Protein AF-A0A1B6E1H1-F1 (afdb_monomer)

Organism: NCBI:txid38151

Mean predicted aligned error: 20.69 Å

pLDDT: mean 71.0, std 25.93, range [29.84, 98.62]

Secondary structure (DSSP, 8-state):
-PPPP-PPP---PPPPPTT-----HHHHHHHHHHHHHHHHHHHHHHHHHHHHHHHHHHHHHHHHHHHHHHHHHHHHHHHHHHHHHHHHHHHHHHHGGGS-HHHHHHHHHHHHHHH---HHHHHHHHHHHHHHHHHHHHHHHHHH-S---------------------------PPPPP-----------PPP---PPPP-----------------PPPP--

Structure (mmCIF, N/CA/C/O backbone):
data_AF-A0A1B6E1H1-F1
#
_entry.id   AF-A0A1B6E1H1-F1
#
loop_
_atom_site.group_PDB
_atom_site.id
_atom_site.type_symbol
_atom_site.label_atom_id
_atom_site.label_alt_id
_atom_site.label_comp_id
_atom_site.label_asym_id
_atom_site.label_entity_id
_atom_site.label_seq_id
_atom_site.pdbx_PDB_ins_code
_atom_site.Cartn_x
_atom_site.Cartn_y
_atom_site.Cartn_z
_atom_site.occupancy
_atom_site.B_iso_or_equiv
_atom_site.auth_seq_id
_atom_site.auth_comp_id
_atom_site.auth_asym_id
_atom_site.auth_atom_id
_atom_site.pdbx_PDB_model_num
ATOM 1 N N . MET A 1 1 ? 23.514 13.266 -12.359 1.00 39.38 1 MET A N 1
ATOM 2 C CA . MET A 1 1 ? 24.531 13.954 -13.182 1.00 39.38 1 MET A CA 1
ATOM 3 C C . MET A 1 1 ? 24.484 13.301 -14.558 1.00 39.38 1 MET A C 1
ATOM 5 O O . MET A 1 1 ? 25.105 12.267 -14.740 1.00 39.38 1 MET A O 1
ATOM 9 N N . TYR A 1 2 ? 23.637 13.793 -15.466 1.00 36.56 2 TYR A N 1
ATOM 10 C CA . TYR A 1 2 ? 23.531 13.237 -16.820 1.00 36.56 2 TYR A CA 1
ATOM 11 C C . TYR A 1 2 ? 24.603 13.891 -17.697 1.00 36.56 2 TYR A C 1
ATOM 13 O O . TYR A 1 2 ? 24.609 15.113 -17.839 1.00 36.56 2 TYR A O 1
ATOM 21 N N . SER A 1 3 ? 25.527 13.097 -18.239 1.00 42.38 3 SER A N 1
ATOM 22 C CA . SER A 1 3 ? 26.548 13.579 -19.173 1.00 42.38 3 SER A CA 1
ATOM 23 C C . SER A 1 3 ? 25.905 13.878 -20.527 1.00 42.38 3 SER A C 1
ATOM 25 O O . SER A 1 3 ? 25.316 12.998 -21.149 1.00 42.38 3 SER A O 1
ATOM 27 N N . ALA A 1 4 ? 26.000 15.132 -20.967 1.00 44.12 4 ALA A N 1
ATOM 28 C CA . ALA A 1 4 ? 25.543 15.574 -22.280 1.00 44.12 4 ALA A CA 1
ATOM 29 C C . ALA A 1 4 ? 26.405 14.961 -23.405 1.00 44.12 4 ALA A C 1
ATOM 31 O O . ALA A 1 4 ? 27.608 14.767 -23.203 1.00 44.12 4 ALA A O 1
ATOM 32 N N . PRO A 1 5 ? 25.844 14.694 -24.600 1.00 52.47 5 PRO A N 1
ATOM 33 C CA . PRO A 1 5 ? 26.636 14.244 -25.734 1.00 52.47 5 PRO A CA 1
ATOM 34 C C . PRO A 1 5 ? 27.550 15.386 -26.191 1.00 52.47 5 PRO A C 1
ATOM 36 O O . PRO A 1 5 ? 27.105 16.514 -26.418 1.00 52.47 5 PRO A O 1
ATOM 39 N N . ALA A 1 6 ? 28.846 15.093 -26.289 1.00 49.09 6 ALA A N 1
ATOM 40 C CA . ALA A 1 6 ? 29.859 16.034 -26.737 1.00 49.09 6 ALA A CA 1
ATOM 41 C C . ALA A 1 6 ? 29.527 16.527 -28.154 1.00 49.09 6 ALA A C 1
ATOM 43 O O . ALA A 1 6 ? 29.560 15.776 -29.128 1.00 49.09 6 ALA A O 1
ATOM 44 N N . ARG A 1 7 ? 29.190 17.813 -28.264 1.00 51.84 7 ARG A N 1
ATOM 45 C CA . ARG A 1 7 ? 29.053 18.521 -29.537 1.00 51.84 7 ARG A CA 1
ATOM 46 C C . ARG A 1 7 ? 30.447 18.590 -30.173 1.00 51.84 7 ARG A C 1
ATOM 48 O O . ARG A 1 7 ? 31.352 19.171 -29.578 1.00 51.84 7 ARG A O 1
ATOM 55 N N . HIS A 1 8 ? 30.624 17.994 -31.353 1.00 51.62 8 HIS A N 1
ATOM 56 C CA . HIS A 1 8 ? 31.848 18.151 -32.148 1.00 51.62 8 HIS A CA 1
ATOM 57 C C . HIS A 1 8 ? 32.161 19.645 -32.366 1.00 51.62 8 HIS A C 1
ATOM 59 O O . HIS A 1 8 ? 31.222 20.434 -32.537 1.00 51.62 8 HIS A O 1
ATOM 65 N N . PRO A 1 9 ? 33.443 20.063 -32.378 1.00 50.12 9 PRO A N 1
ATOM 66 C CA . PRO A 1 9 ? 33.782 21.449 -32.646 1.00 50.12 9 PRO A CA 1
ATOM 67 C C . PRO A 1 9 ? 33.407 21.771 -34.094 1.00 50.12 9 PRO A C 1
ATOM 69 O O . PRO A 1 9 ? 33.753 21.039 -35.021 1.00 50.12 9 PRO A O 1
ATOM 72 N N . ALA A 1 10 ? 32.683 22.873 -34.283 1.00 47.50 10 ALA A N 1
ATOM 73 C CA . ALA A 1 10 ? 32.480 23.448 -35.600 1.00 47.50 10 ALA A CA 1
ATOM 74 C C . ALA A 1 10 ? 33.856 23.839 -36.153 1.00 47.50 10 ALA A C 1
ATOM 76 O O . ALA A 1 10 ? 34.533 24.703 -35.593 1.00 47.50 10 ALA A O 1
ATOM 77 N N . ALA A 1 11 ? 34.279 23.176 -37.228 1.00 52.69 11 ALA A N 1
ATOM 78 C CA . ALA A 1 11 ? 35.442 23.581 -37.996 1.00 52.69 11 ALA A CA 1
ATOM 79 C C . ALA A 1 11 ? 35.176 24.988 -38.558 1.00 52.69 11 ALA A C 1
ATOM 81 O O . ALA A 1 11 ? 34.442 25.153 -39.532 1.00 52.69 11 ALA A O 1
ATOM 82 N N . GLY A 1 12 ? 35.728 26.010 -37.901 1.00 50.53 12 GLY A N 1
ATOM 83 C CA . GLY A 1 12 ? 35.776 27.372 -38.418 1.00 50.53 12 GLY A CA 1
ATOM 84 C C . GLY A 1 12 ? 36.648 27.398 -39.668 1.00 50.53 12 GLY A C 1
ATOM 85 O O . GLY A 1 12 ? 37.872 27.444 -39.572 1.00 50.53 12 GLY A O 1
ATOM 86 N N . GLY A 1 13 ? 36.013 27.296 -40.834 1.00 43.47 13 GLY A N 1
ATOM 87 C CA . GLY A 1 13 ? 36.668 27.311 -42.137 1.00 43.47 13 GLY A CA 1
ATOM 88 C C . GLY A 1 13 ? 36.989 28.729 -42.611 1.00 43.47 13 GLY A C 1
ATOM 89 O O . GLY A 1 13 ? 36.127 29.607 -42.613 1.00 43.47 13 GLY A O 1
ATOM 90 N N . ALA A 1 14 ? 38.236 28.923 -43.043 1.00 47.88 14 ALA A N 1
ATOM 91 C CA . ALA A 1 14 ? 38.680 30.031 -43.889 1.00 47.88 14 ALA A CA 1
ATOM 92 C C . ALA A 1 14 ? 37.960 30.004 -45.267 1.00 47.88 14 ALA A C 1
ATOM 94 O O . ALA A 1 14 ? 37.396 28.967 -45.630 1.00 47.88 14 ALA A O 1
ATOM 95 N N . PRO A 1 15 ? 37.952 31.108 -46.049 1.00 47.31 15 PRO A N 1
ATOM 96 C CA . PRO A 1 15 ? 37.151 31.192 -47.268 1.00 47.31 15 PRO A CA 1
ATOM 97 C C . PRO A 1 15 ? 37.611 30.179 -48.334 1.00 47.31 15 PRO A C 1
ATOM 99 O O . PRO A 1 15 ? 38.808 29.901 -48.440 1.00 47.31 15 PRO A O 1
ATOM 102 N N . PRO A 1 16 ? 36.683 29.617 -49.133 1.00 52.62 16 PRO A N 1
ATOM 103 C CA . PRO A 1 16 ? 36.975 28.491 -50.011 1.00 52.62 16 PRO A CA 1
ATOM 104 C C . PRO A 1 16 ? 37.845 28.924 -51.200 1.00 52.62 16 PRO A C 1
ATOM 106 O O . PRO A 1 16 ? 37.480 29.821 -51.959 1.00 52.62 16 PRO A O 1
ATOM 109 N N . GLN A 1 17 ? 38.991 28.263 -51.387 1.00 48.19 17 GLN A N 1
ATOM 110 C CA . GLN A 1 17 ? 39.788 28.376 -52.612 1.00 48.19 17 GLN A CA 1
ATOM 111 C C . GLN A 1 17 ? 39.077 27.671 -53.784 1.00 48.19 17 GLN A C 1
ATOM 113 O O . GLN A 1 17 ? 38.567 26.556 -53.609 1.00 48.19 17 GLN A O 1
ATOM 118 N N . PRO A 1 18 ? 39.066 28.265 -54.995 1.00 47.75 18 PRO A N 1
ATOM 119 C CA . PRO A 1 18 ? 38.463 27.655 -56.175 1.00 47.75 18 PRO A CA 1
ATOM 120 C C . PRO A 1 18 ? 39.354 26.504 -56.668 1.00 47.75 18 PRO A C 1
ATOM 122 O O . PRO A 1 18 ? 40.261 26.699 -57.470 1.00 47.75 18 PRO A O 1
ATOM 125 N N . GLY A 1 19 ? 39.124 25.295 -56.143 1.00 54.81 19 GLY A N 1
ATOM 126 C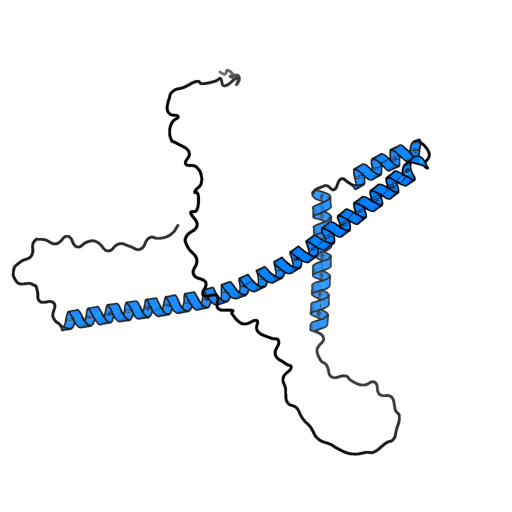 CA . GLY A 1 19 ? 39.851 24.089 -56.563 1.00 54.81 19 GLY A CA 1
ATOM 127 C C . GLY A 1 19 ? 39.696 22.820 -55.709 1.00 54.81 19 GLY A C 1
ATOM 128 O O . GLY A 1 19 ? 40.179 21.774 -56.132 1.00 54.81 19 GLY A O 1
ATOM 129 N N . GLN A 1 20 ? 39.028 22.855 -54.548 1.00 52.16 20 GLN A N 1
ATOM 130 C CA . GLN A 1 20 ? 39.015 21.729 -53.589 1.00 52.16 20 GLN A CA 1
ATOM 131 C C . GLN A 1 20 ? 37.673 20.990 -53.414 1.00 52.16 20 GLN A C 1
ATOM 133 O O . GLN A 1 20 ? 37.473 20.285 -52.431 1.00 52.16 20 GLN A O 1
ATOM 138 N N . LEU A 1 21 ? 36.761 21.050 -54.386 1.00 54.22 21 LEU A N 1
ATOM 139 C CA . LEU A 1 21 ? 35.647 20.091 -54.454 1.00 54.22 21 LEU A CA 1
ATOM 140 C C . LEU A 1 21 ? 36.104 18.820 -55.179 1.00 54.22 21 LEU A C 1
ATOM 142 O O . LEU A 1 21 ? 35.714 18.547 -56.310 1.00 54.22 21 LEU A O 1
ATOM 146 N N . LYS A 1 22 ? 36.979 18.055 -54.527 1.00 54.62 22 LYS A N 1
ATOM 147 C CA . LYS A 1 22 ? 37.310 16.683 -54.923 1.00 54.62 22 LYS A CA 1
ATOM 148 C C . LYS A 1 22 ? 37.308 15.795 -53.685 1.00 54.62 22 LYS A C 1
ATOM 150 O O . LYS A 1 22 ? 38.331 15.220 -53.343 1.00 54.62 22 LYS A O 1
ATOM 155 N N . PHE A 1 23 ? 36.150 15.677 -53.033 1.00 58.59 23 PHE A N 1
ATOM 156 C CA . PHE A 1 23 ? 35.870 14.424 -52.339 1.00 58.59 23 PHE A CA 1
ATOM 157 C C . PHE A 1 23 ? 35.911 13.343 -53.409 1.00 58.59 23 PHE A C 1
ATOM 159 O O . PHE A 1 23 ? 35.131 13.366 -54.365 1.00 58.59 23 PHE A O 1
ATOM 166 N N . THR A 1 24 ? 36.891 12.457 -53.316 1.00 81.38 24 THR A N 1
ATOM 167 C CA . THR A 1 24 ? 36.946 11.321 -54.221 1.00 81.38 24 THR A CA 1
ATOM 168 C C . THR A 1 24 ? 35.743 10.428 -53.933 1.00 81.38 24 THR A C 1
ATOM 170 O O . THR A 1 24 ? 35.286 10.292 -52.796 1.00 81.38 24 THR A O 1
ATOM 173 N N . ILE A 1 25 ? 35.188 9.822 -54.982 1.00 86.50 25 ILE A N 1
ATOM 174 C CA . ILE A 1 25 ? 34.044 8.906 -54.860 1.00 86.50 25 ILE A CA 1
ATOM 175 C C . ILE A 1 25 ? 34.358 7.803 -53.829 1.00 86.50 25 ILE A C 1
ATOM 177 O O . ILE A 1 25 ? 33.491 7.428 -53.048 1.00 86.50 25 ILE A O 1
ATOM 181 N N . ALA A 1 26 ? 35.625 7.377 -53.749 1.00 89.00 26 ALA A N 1
ATOM 182 C CA . ALA A 1 26 ? 36.123 6.427 -52.759 1.00 89.00 26 ALA A CA 1
ATOM 183 C C . ALA A 1 26 ? 35.967 6.907 -51.300 1.00 89.00 26 ALA A C 1
ATOM 185 O O . ALA A 1 26 ? 35.463 6.155 -50.471 1.00 89.00 26 ALA A O 1
ATOM 186 N N . GLU A 1 27 ? 36.328 8.155 -50.980 1.00 89.19 27 GLU A N 1
ATOM 187 C CA . GLU A 1 27 ? 36.153 8.726 -49.630 1.00 89.19 27 GLU A CA 1
ATOM 188 C C . GLU A 1 27 ? 34.675 8.842 -49.245 1.00 89.19 27 GLU A C 1
ATOM 190 O O . GLU A 1 27 ? 34.300 8.626 -48.093 1.00 89.19 27 GLU A O 1
ATOM 195 N N . THR A 1 28 ? 33.819 9.156 -50.221 1.00 91.06 28 THR A N 1
ATOM 196 C CA . THR A 1 28 ? 32.368 9.212 -50.002 1.00 91.06 28 THR A CA 1
ATOM 197 C C . THR A 1 28 ? 31.811 7.820 -49.701 1.00 91.06 28 THR A C 1
ATOM 199 O O . THR A 1 28 ? 31.014 7.666 -48.778 1.00 91.06 28 THR A O 1
ATOM 202 N N . CYS A 1 29 ? 32.260 6.790 -50.424 1.00 93.25 29 CYS A N 1
ATOM 203 C CA . CYS A 1 29 ? 31.874 5.407 -50.156 1.00 93.25 29 CYS A CA 1
ATOM 204 C C . CYS A 1 29 ? 32.325 4.923 -48.768 1.00 93.25 29 CYS A C 1
ATOM 206 O O . CYS A 1 29 ? 31.538 4.256 -48.095 1.00 93.25 29 CYS A O 1
ATOM 208 N N . GLU A 1 30 ? 33.536 5.268 -48.312 1.00 94.88 30 GLU A N 1
ATOM 209 C CA . GLU A 1 30 ? 33.986 4.860 -46.971 1.00 94.88 30 GLU A CA 1
ATOM 210 C C . GLU A 1 30 ? 33.190 5.574 -45.873 1.00 94.88 30 GLU A C 1
ATOM 212 O O . GLU A 1 30 ? 32.746 4.924 -44.931 1.00 94.88 30 GLU A O 1
ATOM 217 N N . ARG A 1 31 ? 32.877 6.867 -46.044 1.00 94.94 31 ARG A N 1
ATOM 218 C CA . ARG A 1 31 ? 31.993 7.588 -45.113 1.00 94.94 31 ARG A CA 1
ATOM 219 C C . ARG A 1 31 ? 30.612 6.940 -45.014 1.00 94.94 31 ARG A C 1
ATOM 221 O O . ARG A 1 31 ? 30.121 6.727 -43.913 1.00 94.94 31 ARG A O 1
ATOM 228 N N . ILE A 1 32 ? 30.000 6.586 -46.147 1.00 96.25 32 ILE A N 1
ATOM 229 C CA . ILE A 1 32 ? 28.695 5.902 -46.165 1.00 96.25 32 ILE A CA 1
ATOM 230 C C . ILE A 1 32 ? 28.774 4.568 -45.413 1.00 96.25 32 ILE A C 1
ATOM 232 O O . ILE A 1 32 ? 27.859 4.210 -44.675 1.00 96.25 32 ILE A O 1
ATOM 236 N N . LYS A 1 33 ? 29.869 3.825 -45.579 1.00 96.75 33 LYS A N 1
ATOM 237 C CA . LYS A 1 33 ? 30.088 2.549 -44.893 1.00 96.75 33 LYS A CA 1
ATOM 238 C C . LYS A 1 33 ? 30.283 2.732 -43.386 1.00 96.75 33 LYS A C 1
ATOM 240 O O . LYS A 1 33 ? 29.726 1.955 -42.613 1.00 96.75 33 LYS A O 1
ATOM 245 N N . GLU A 1 34 ? 31.027 3.747 -42.955 1.00 97.31 34 GLU A N 1
ATOM 246 C CA . GLU A 1 34 ? 31.169 4.107 -41.539 1.00 97.31 34 GLU A CA 1
ATOM 247 C C . GLU A 1 34 ? 29.823 4.507 -40.923 1.00 97.31 34 GLU A C 1
ATOM 249 O O . GLU A 1 34 ? 29.456 3.990 -39.869 1.00 97.31 34 GLU A O 1
ATOM 254 N N . GLU A 1 35 ? 29.050 5.354 -41.608 1.00 97.31 35 GLU A N 1
ATOM 255 C CA . GLU A 1 35 ? 27.708 5.768 -41.181 1.00 97.31 35 GLU A CA 1
ATOM 256 C C . GLU A 1 35 ? 26.743 4.579 -41.105 1.00 97.31 35 GLU A C 1
ATOM 258 O O . GLU A 1 35 ? 25.990 4.453 -40.137 1.00 97.31 35 GLU A O 1
ATOM 263 N N . PHE A 1 36 ? 26.796 3.661 -42.074 1.00 98.06 36 PHE A N 1
ATOM 264 C CA . PHE A 1 36 ? 25.996 2.440 -42.059 1.00 98.06 36 PHE A CA 1
ATOM 265 C C . PHE A 1 36 ? 26.374 1.521 -40.893 1.00 98.06 36 PHE A C 1
ATOM 267 O O . PHE A 1 36 ? 25.492 1.050 -40.176 1.00 98.06 36 PHE A O 1
ATOM 274 N N . ASN A 1 37 ? 27.670 1.296 -40.657 1.00 98.00 37 ASN A N 1
ATOM 275 C CA . ASN A 1 37 ? 28.145 0.485 -39.533 1.00 98.00 37 ASN A CA 1
ATOM 276 C C . ASN A 1 37 ? 27.762 1.114 -38.188 1.00 98.00 37 ASN A C 1
ATOM 278 O O . ASN A 1 37 ? 27.322 0.413 -37.274 1.00 98.00 37 ASN A O 1
ATOM 282 N N . PHE A 1 38 ? 27.878 2.439 -38.072 1.00 98.06 38 PHE A N 1
ATOM 283 C CA . PHE A 1 38 ? 27.439 3.174 -36.893 1.00 98.06 38 PHE A CA 1
ATOM 284 C C . PHE A 1 38 ? 25.933 3.006 -36.665 1.00 98.06 38 PHE A C 1
ATOM 286 O O . PHE A 1 38 ? 25.510 2.664 -35.559 1.00 98.06 38 PHE A O 1
ATOM 293 N N . LEU A 1 39 ? 25.120 3.171 -37.711 1.00 98.31 39 LEU A N 1
ATOM 294 C CA . LEU A 1 39 ? 23.673 2.984 -37.637 1.00 98.31 39 LEU A CA 1
ATOM 295 C C . LEU A 1 39 ? 23.302 1.543 -37.262 1.00 98.31 39 LEU A C 1
ATOM 297 O O . LEU A 1 39 ? 22.416 1.329 -36.435 1.00 98.31 39 LEU A O 1
ATOM 301 N N . GLN A 1 40 ? 24.003 0.553 -37.814 1.00 97.88 40 GLN A N 1
ATOM 302 C CA . GLN A 1 40 ? 23.804 -0.857 -37.487 1.00 97.88 40 GLN A CA 1
ATOM 303 C C . GLN A 1 40 ? 24.110 -1.147 -36.008 1.00 97.88 40 GLN A C 1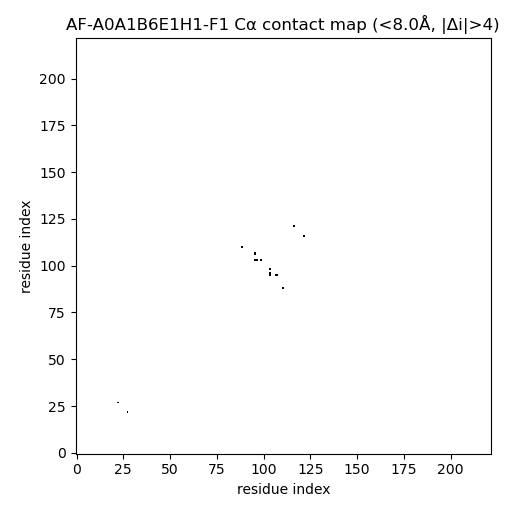
ATOM 305 O O . GLN A 1 40 ? 23.342 -1.852 -35.349 1.00 97.88 40 GLN A O 1
ATOM 310 N N . ALA A 1 41 ? 25.185 -0.569 -35.462 1.00 98.19 41 ALA A N 1
ATOM 311 C CA . ALA A 1 41 ? 25.531 -0.692 -34.046 1.00 98.19 41 ALA A CA 1
ATOM 312 C C . ALA A 1 41 ? 24.489 -0.025 -33.128 1.00 98.19 41 ALA A C 1
ATOM 314 O O . ALA A 1 41 ? 24.095 -0.610 -32.113 1.00 98.19 41 ALA A O 1
ATOM 315 N N . GLN A 1 42 ? 23.996 1.164 -33.498 1.00 98.25 42 GLN A N 1
ATOM 316 C CA . GLN A 1 42 ? 22.910 1.844 -32.781 1.00 98.25 42 GLN A CA 1
ATOM 317 C C . GLN A 1 42 ? 21.627 1.005 -32.790 1.00 98.25 42 GLN A C 1
ATOM 319 O O . GLN A 1 42 ? 21.013 0.809 -31.744 1.00 98.25 42 GLN A O 1
ATOM 324 N N . TYR A 1 43 ? 21.258 0.439 -33.943 1.00 98.12 43 TYR A N 1
ATOM 325 C CA . TYR A 1 43 ? 20.089 -0.431 -34.066 1.00 98.12 43 TYR A CA 1
ATOM 326 C C . TYR A 1 43 ? 20.196 -1.673 -33.176 1.00 98.12 43 TYR A C 1
ATOM 328 O O . TYR A 1 43 ? 19.245 -2.015 -32.474 1.00 98.12 43 TYR A O 1
ATOM 336 N N . HIS A 1 44 ? 21.352 -2.343 -33.173 1.00 98.50 44 HIS A N 1
ATOM 337 C CA . HIS A 1 44 ? 21.561 -3.512 -32.322 1.00 98.50 44 HIS A CA 1
ATOM 338 C C . HIS A 1 44 ? 21.458 -3.160 -30.832 1.00 98.50 44 HIS A C 1
ATOM 340 O O . HIS A 1 44 ? 20.791 -3.868 -30.080 1.00 98.50 44 HIS A O 1
ATOM 346 N N . SER A 1 45 ? 22.056 -2.037 -30.427 1.00 98.25 45 SER A N 1
ATOM 347 C CA . SER A 1 45 ? 21.992 -1.555 -29.043 1.00 98.25 45 SER A CA 1
ATOM 348 C C . SER A 1 45 ? 20.549 -1.255 -28.625 1.00 98.25 45 SER A C 1
ATOM 350 O O . SER A 1 45 ? 20.097 -1.733 -27.586 1.00 98.25 45 SER A O 1
ATOM 352 N N . LEU A 1 46 ? 19.796 -0.553 -29.478 1.00 98.44 46 LEU A N 1
ATOM 353 C CA . LEU A 1 46 ? 18.384 -0.253 -29.245 1.00 98.44 46 LEU A CA 1
ATOM 354 C C . LEU A 1 46 ? 17.535 -1.527 -29.157 1.00 98.44 46 LEU A C 1
ATOM 356 O O . LEU A 1 46 ? 16.656 -1.626 -28.306 1.00 98.44 46 LEU A O 1
ATOM 360 N N . LYS A 1 47 ? 17.806 -2.528 -30.003 1.00 98.31 47 LYS A N 1
ATOM 361 C CA . LYS A 1 47 ? 17.100 -3.814 -29.966 1.00 98.31 47 LYS A CA 1
ATOM 362 C C . LYS A 1 47 ? 17.249 -4.496 -28.602 1.00 98.31 47 LYS A C 1
ATOM 364 O O . LYS A 1 47 ? 16.247 -4.930 -28.036 1.00 98.31 47 LYS A O 1
ATOM 369 N N . LEU A 1 48 ? 18.470 -4.560 -28.072 1.00 98.44 48 LEU A N 1
ATOM 370 C CA . LEU A 1 48 ? 18.729 -5.148 -26.754 1.00 98.44 48 LEU A CA 1
ATOM 371 C C . LEU A 1 48 ? 18.032 -4.360 -25.636 1.00 98.44 48 LEU A C 1
ATOM 373 O O . LEU A 1 48 ? 17.479 -4.951 -24.709 1.00 98.44 48 LEU A O 1
ATOM 377 N N . GLU A 1 49 ? 18.009 -3.030 -25.734 1.00 98.44 49 GLU A N 1
ATOM 378 C CA . GLU A 1 49 ? 17.287 -2.182 -24.783 1.00 98.44 49 GLU A CA 1
ATOM 379 C C . GLU A 1 49 ? 15.768 -2.420 -24.836 1.00 98.44 49 GLU A C 1
ATOM 381 O O . GLU A 1 49 ? 15.127 -2.530 -23.790 1.00 98.44 49 GLU A O 1
ATOM 386 N N . CYS A 1 50 ? 15.187 -2.597 -26.027 1.00 98.31 50 CYS A N 1
ATOM 387 C CA . CYS A 1 50 ? 13.778 -2.963 -26.181 1.00 98.31 50 CYS A CA 1
ATOM 388 C C . CYS A 1 50 ? 13.455 -4.336 -25.572 1.00 98.31 50 CYS A C 1
ATOM 390 O O . CYS A 1 50 ? 12.434 -4.476 -24.898 1.00 98.31 50 CYS A O 1
ATOM 392 N N . GLU A 1 51 ? 14.306 -5.344 -25.782 1.00 98.25 51 GLU A N 1
ATOM 393 C CA . GLU A 1 51 ? 14.138 -6.678 -25.187 1.00 98.25 51 GLU A CA 1
ATOM 394 C C . GLU A 1 51 ? 14.198 -6.614 -23.654 1.00 98.25 51 GLU A C 1
ATOM 396 O O . GLU A 1 51 ? 13.352 -7.191 -22.963 1.00 98.25 51 GLU A O 1
ATOM 401 N N . LYS A 1 52 ? 15.140 -5.835 -23.114 1.00 98.44 52 LYS A N 1
ATOM 402 C CA . LYS A 1 52 ? 15.240 -5.576 -21.676 1.00 98.44 52 LYS A CA 1
ATOM 403 C C . LYS A 1 52 ? 13.978 -4.898 -21.137 1.00 98.44 52 LYS A C 1
ATOM 405 O O . LYS A 1 52 ? 13.407 -5.368 -20.154 1.00 98.44 52 LYS A O 1
ATOM 410 N N . LEU A 1 53 ? 13.505 -3.841 -21.797 1.00 98.62 53 LEU A N 1
ATOM 411 C CA . LEU A 1 53 ? 12.315 -3.102 -21.375 1.00 98.62 53 LEU A CA 1
ATOM 412 C C . LEU A 1 53 ? 11.049 -3.972 -21.429 1.00 98.62 53 LEU A C 1
ATOM 414 O O . LEU A 1 53 ? 10.177 -3.860 -20.568 1.00 98.62 53 LEU A O 1
ATOM 418 N N . ALA A 1 54 ? 10.946 -4.878 -22.404 1.00 98.31 54 ALA A N 1
ATOM 419 C CA . ALA A 1 54 ? 9.850 -5.841 -22.478 1.00 98.31 54 ALA A CA 1
ATOM 420 C C . ALA A 1 54 ? 9.848 -6.819 -21.285 1.00 98.31 54 ALA A C 1
ATOM 422 O O . ALA A 1 54 ? 8.782 -7.132 -20.741 1.00 98.31 54 ALA A O 1
ATOM 423 N N . SER A 1 55 ? 11.030 -7.260 -20.844 1.00 98.12 55 SER A N 1
ATOM 424 C CA . SER A 1 55 ? 11.187 -8.073 -19.631 1.00 98.12 55 SER A CA 1
ATOM 425 C C . SER A 1 55 ? 10.771 -7.297 -18.375 1.00 98.12 55 SER A C 1
ATOM 427 O O . SER A 1 55 ? 9.905 -7.752 -17.627 1.00 98.12 55 SER A O 1
ATOM 429 N N . GLU A 1 56 ? 11.286 -6.075 -18.195 1.00 98.50 56 GLU A N 1
ATOM 430 C CA . GLU A 1 56 ? 10.933 -5.199 -17.066 1.00 98.50 56 GLU A CA 1
ATOM 431 C C . GLU A 1 56 ? 9.426 -4.894 -17.021 1.00 98.50 56 GLU A C 1
ATOM 433 O O . GLU A 1 56 ? 8.816 -4.929 -15.953 1.00 98.50 56 GLU A O 1
ATOM 438 N N . LYS A 1 57 ? 8.787 -4.676 -18.179 1.00 98.44 57 LYS A N 1
ATOM 439 C CA . LYS A 1 57 ? 7.330 -4.498 -18.282 1.00 98.44 57 LYS A CA 1
ATOM 440 C C . LYS A 1 57 ? 6.567 -5.729 -17.793 1.00 98.44 57 LYS A C 1
ATOM 442 O O . LYS A 1 57 ? 5.553 -5.588 -17.112 1.00 98.44 57 LYS A O 1
ATOM 447 N N . THR A 1 58 ? 7.030 -6.925 -18.145 1.00 98.38 58 THR A N 1
ATOM 448 C CA . THR A 1 58 ? 6.388 -8.180 -17.726 1.00 98.38 58 THR A CA 1
ATOM 449 C C . THR A 1 58 ? 6.527 -8.392 -16.219 1.00 98.38 58 THR A C 1
ATOM 451 O O . THR A 1 58 ? 5.564 -8.784 -15.561 1.00 98.38 58 THR A O 1
ATOM 454 N N . GLU A 1 59 ? 7.690 -8.070 -15.652 1.00 98.12 59 GLU A N 1
ATOM 455 C CA . GLU A 1 59 ? 7.909 -8.111 -14.203 1.00 98.12 59 GLU A CA 1
ATOM 456 C C . GLU A 1 59 ? 7.014 -7.106 -13.470 1.00 98.12 59 GLU A C 1
ATOM 458 O O . GLU A 1 59 ? 6.318 -7.452 -12.514 1.00 98.12 59 GLU A O 1
ATOM 463 N N . MET A 1 60 ? 6.953 -5.874 -13.980 1.00 98.50 60 MET A N 1
ATOM 464 C CA . MET A 1 60 ? 6.082 -4.833 -13.443 1.00 98.50 60 MET A CA 1
ATOM 465 C C . MET A 1 60 ? 4.612 -5.255 -13.487 1.00 98.50 60 MET A C 1
ATOM 467 O O . MET A 1 60 ? 3.887 -5.049 -12.518 1.00 98.50 60 MET A O 1
ATOM 471 N N . GLN A 1 61 ? 4.174 -5.898 -14.574 1.00 98.38 61 GLN A N 1
ATOM 472 C CA . GLN A 1 61 ? 2.817 -6.424 -14.689 1.00 98.38 61 GLN A CA 1
ATOM 473 C C . GLN A 1 61 ? 2.528 -7.484 -13.619 1.00 98.38 61 GLN A C 1
ATOM 475 O O . GLN A 1 61 ? 1.438 -7.488 -13.047 1.00 98.38 61 GLN A O 1
ATOM 480 N N . ARG A 1 62 ? 3.491 -8.364 -13.315 1.00 98.31 62 ARG A N 1
ATOM 481 C CA . ARG A 1 62 ? 3.329 -9.379 -12.265 1.00 98.31 62 ARG A CA 1
ATOM 482 C C . ARG A 1 62 ? 3.149 -8.731 -10.895 1.00 98.31 62 ARG A C 1
ATOM 484 O O . ARG A 1 62 ? 2.208 -9.074 -10.183 1.00 98.31 62 ARG A O 1
ATOM 491 N N . HIS A 1 63 ? 4.000 -7.764 -10.549 1.00 97.75 63 HIS A N 1
ATOM 492 C CA . HIS A 1 63 ? 3.858 -7.012 -9.303 1.00 97.75 63 HIS A CA 1
ATOM 493 C C . HIS A 1 63 ? 2.545 -6.232 -9.254 1.00 97.75 63 HIS A C 1
ATOM 495 O O . HIS A 1 63 ? 1.866 -6.255 -8.232 1.00 97.75 63 HIS A O 1
ATOM 501 N N . TYR A 1 64 ? 2.150 -5.592 -10.354 1.00 98.50 64 TYR A N 1
ATOM 502 C CA . TYR A 1 64 ? 0.892 -4.859 -10.432 1.00 98.50 64 TYR A CA 1
ATOM 503 C C . TYR A 1 64 ? -0.312 -5.748 -10.099 1.00 98.50 64 TYR A C 1
ATOM 505 O O . TYR A 1 64 ? -1.113 -5.386 -9.241 1.00 98.50 64 TYR A O 1
ATOM 513 N N . VAL A 1 65 ? -0.412 -6.929 -10.720 1.00 97.94 65 VAL A N 1
ATOM 514 C CA . VAL A 1 65 ? -1.503 -7.880 -10.446 1.00 97.94 65 VAL A CA 1
ATOM 515 C C . VAL A 1 65 ? -1.460 -8.352 -8.993 1.00 97.94 65 VAL A C 1
ATOM 517 O O . VAL A 1 65 ? -2.478 -8.309 -8.309 1.00 97.94 65 VAL A O 1
ATOM 520 N N . MET A 1 66 ? -0.276 -8.711 -8.492 1.00 97.00 66 MET A N 1
ATOM 521 C CA . MET A 1 66 ? -0.100 -9.165 -7.111 1.00 97.00 66 MET A CA 1
ATOM 522 C C . MET A 1 66 ? -0.569 -8.116 -6.089 1.00 97.00 66 MET A C 1
ATOM 524 O O . MET A 1 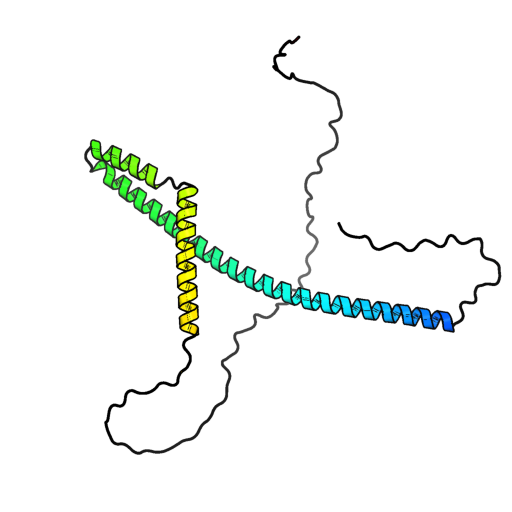66 ? -1.320 -8.436 -5.167 1.00 97.00 66 MET A O 1
ATOM 528 N N . TYR A 1 67 ? -0.163 -6.852 -6.253 1.00 97.94 67 TYR A N 1
ATOM 529 C CA . TYR A 1 67 ? -0.603 -5.769 -5.373 1.00 97.94 67 TYR A CA 1
ATOM 530 C C . TYR A 1 67 ? -2.090 -5.458 -5.539 1.00 97.94 67 TYR A C 1
ATOM 532 O O . TYR A 1 67 ? -2.749 -5.179 -4.543 1.00 97.94 67 TYR A O 1
ATOM 540 N N . TYR A 1 68 ? -2.635 -5.537 -6.755 1.00 98.50 68 TYR A N 1
ATOM 541 C CA . TYR A 1 68 ? -4.060 -5.318 -6.996 1.00 98.50 68 TYR A CA 1
ATOM 542 C C . TYR A 1 68 ? -4.930 -6.328 -6.233 1.00 98.50 68 TYR A C 1
ATOM 544 O O . TYR A 1 68 ? -5.840 -5.935 -5.499 1.00 98.50 68 TYR A O 1
ATOM 552 N N . GLU A 1 69 ? -4.615 -7.619 -6.344 1.00 95.75 69 GLU A N 1
ATOM 553 C CA . GLU A 1 69 ? -5.335 -8.687 -5.642 1.00 95.75 69 GLU A CA 1
ATOM 554 C C . GLU A 1 69 ? -5.187 -8.561 -4.122 1.00 95.75 69 GLU A C 1
ATOM 556 O O . GLU A 1 69 ? -6.175 -8.626 -3.384 1.00 95.75 69 GLU A O 1
ATOM 561 N N . MET A 1 70 ? -3.965 -8.303 -3.648 1.00 96.19 70 MET A N 1
ATOM 562 C CA . MET A 1 70 ? -3.697 -8.116 -2.225 1.00 96.19 70 MET A CA 1
ATOM 563 C C . MET A 1 70 ? -4.450 -6.907 -1.659 1.00 96.19 70 MET A C 1
ATOM 565 O O . MET A 1 70 ? -5.102 -7.023 -0.623 1.00 96.19 70 MET A O 1
ATOM 569 N N . SER A 1 71 ? -4.401 -5.752 -2.329 1.00 97.81 71 SER A N 1
ATOM 570 C CA . SER A 1 71 ? -5.116 -4.546 -1.904 1.00 97.81 71 SER A CA 1
ATOM 571 C C . SER A 1 71 ? -6.623 -4.769 -1.857 1.00 97.81 71 SER A C 1
ATOM 573 O O . SER A 1 71 ? -7.264 -4.310 -0.914 1.00 97.81 71 SER A O 1
ATOM 575 N N . TYR A 1 72 ? -7.191 -5.502 -2.818 1.00 98.50 72 TYR A N 1
ATOM 576 C CA . TYR A 1 72 ? -8.609 -5.852 -2.788 1.00 98.50 72 TYR A CA 1
ATOM 577 C C . TYR A 1 72 ? -8.956 -6.728 -1.574 1.00 98.50 72 TYR A C 1
ATOM 579 O O . TYR A 1 72 ? -9.898 -6.414 -0.842 1.00 98.50 72 TYR A O 1
ATOM 587 N N . GLY A 1 73 ? -8.165 -7.773 -1.304 1.00 96.69 73 GLY A N 1
ATOM 588 C CA . GLY A 1 73 ? -8.349 -8.636 -0.133 1.00 96.69 73 GLY A CA 1
ATOM 589 C C . GLY A 1 73 ? -8.241 -7.873 1.191 1.00 96.69 73 GLY A C 1
ATOM 590 O O . GLY A 1 73 ? -9.121 -7.983 2.048 1.00 96.69 73 GLY A O 1
ATOM 591 N N . LEU A 1 74 ? -7.211 -7.032 1.329 1.00 96.62 74 LEU A N 1
ATOM 592 C CA . LEU A 1 74 ? -7.026 -6.168 2.498 1.00 96.62 74 LEU A CA 1
ATOM 593 C C . LEU A 1 74 ? -8.192 -5.190 2.674 1.00 96.62 74 LEU A C 1
ATOM 595 O O . LEU A 1 74 ? -8.646 -4.981 3.796 1.00 96.62 74 LEU A O 1
ATOM 599 N N . ASN A 1 75 ? -8.714 -4.622 1.584 1.00 97.75 75 ASN A N 1
ATOM 600 C CA . ASN A 1 75 ? -9.832 -3.684 1.634 1.00 97.75 75 ASN A CA 1
ATOM 601 C C . ASN A 1 75 ? -11.126 -4.345 2.138 1.00 97.75 75 ASN A C 1
ATOM 603 O O . ASN A 1 75 ? -11.830 -3.783 2.979 1.00 97.75 75 ASN A O 1
ATOM 607 N N . VAL A 1 76 ? -11.429 -5.557 1.661 1.00 98.44 76 VAL A N 1
ATOM 608 C CA . VAL A 1 76 ? -12.592 -6.326 2.132 1.00 98.44 76 VAL A CA 1
ATOM 609 C C . VAL A 1 76 ? -12.460 -6.641 3.620 1.00 98.44 76 VAL A C 1
ATOM 611 O O . VAL A 1 76 ? -13.397 -6.395 4.385 1.00 98.44 76 VAL A O 1
ATOM 614 N N . GLU A 1 77 ? -11.301 -7.140 4.053 1.00 97.56 77 GLU A N 1
ATOM 615 C CA . GLU A 1 77 ? -11.094 -7.499 5.457 1.00 97.56 77 GLU A CA 1
ATOM 616 C C . GLU A 1 77 ? -11.108 -6.258 6.365 1.00 97.56 77 GLU A C 1
ATOM 618 O O . GLU A 1 77 ? -11.724 -6.290 7.428 1.00 97.56 77 GLU A O 1
ATOM 623 N N . MET A 1 78 ? -10.548 -5.126 5.924 1.00 98.00 78 MET A N 1
ATOM 624 C CA . MET A 1 78 ? -10.626 -3.848 6.642 1.00 98.00 78 MET A CA 1
ATOM 625 C C . MET A 1 78 ? -12.081 -3.429 6.888 1.00 98.00 78 MET A C 1
ATOM 627 O O . MET A 1 78 ? -12.458 -3.124 8.025 1.00 98.00 78 MET A O 1
ATOM 631 N N . HIS A 1 79 ? -12.921 -3.426 5.849 1.00 98.62 79 HIS A N 1
ATOM 632 C CA . HIS A 1 79 ? -14.333 -3.066 5.998 1.00 98.62 79 HIS A CA 1
ATOM 633 C C . HIS A 1 79 ? -15.088 -4.055 6.889 1.00 98.62 79 HIS A C 1
ATOM 635 O O . HIS A 1 79 ? -15.889 -3.638 7.728 1.00 98.62 79 HIS A O 1
ATOM 641 N N . LYS A 1 80 ? -14.792 -5.351 6.772 1.00 98.50 80 LYS A N 1
ATOM 642 C CA . LYS A 1 80 ? -15.365 -6.390 7.631 1.00 98.50 80 LYS A CA 1
ATOM 643 C C . LYS A 1 80 ? -15.012 -6.171 9.105 1.00 98.50 80 LYS A C 1
ATOM 645 O O . LYS A 1 80 ? -15.918 -6.160 9.936 1.00 98.50 80 LYS A O 1
ATOM 650 N N . GLN A 1 81 ? -13.740 -5.948 9.436 1.00 98.31 81 GLN A N 1
ATOM 651 C CA . GLN A 1 81 ? -13.307 -5.687 10.816 1.00 98.31 81 GLN A CA 1
ATOM 652 C C . GLN A 1 81 ? -13.890 -4.378 11.360 1.00 98.31 81 GLN A C 1
ATOM 654 O O . GLN A 1 81 ? -14.324 -4.326 12.510 1.00 98.31 81 GLN A O 1
ATOM 659 N N . THR A 1 82 ? -13.998 -3.345 10.520 1.00 98.19 82 THR A N 1
ATOM 660 C CA . THR A 1 82 ? -14.656 -2.080 10.887 1.00 98.19 82 THR A CA 1
ATOM 661 C C . THR A 1 82 ? -16.124 -2.298 11.269 1.00 98.19 82 THR A C 1
ATOM 663 O O . THR A 1 82 ? -16.589 -1.78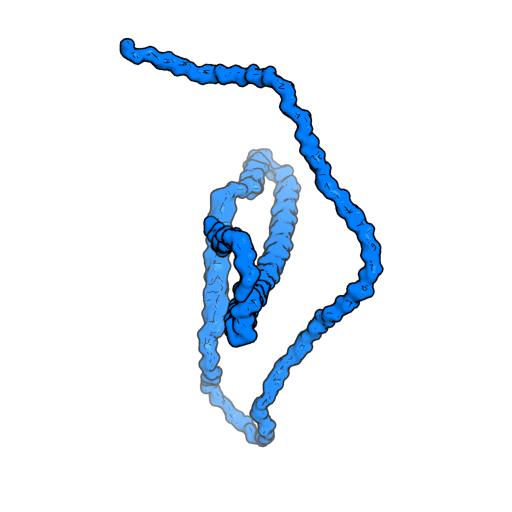7 12.290 1.00 98.19 82 THR A O 1
ATOM 666 N N . GLU A 1 83 ? -16.862 -3.086 10.485 1.00 98.56 83 GLU A N 1
ATOM 667 C CA . GLU A 1 83 ? -18.269 -3.387 10.763 1.00 98.56 83 GLU A CA 1
ATOM 668 C C . GLU A 1 83 ? -18.433 -4.278 12.007 1.00 98.56 83 GLU A C 1
ATOM 670 O O . GLU A 1 83 ? -19.331 -4.042 12.817 1.00 98.56 83 GLU A O 1
ATOM 675 N N . ILE A 1 84 ? -17.539 -5.252 12.220 1.00 98.50 84 ILE A N 1
ATOM 676 C CA . ILE A 1 84 ? -17.503 -6.054 13.454 1.00 98.50 84 ILE A CA 1
ATOM 677 C C . ILE A 1 84 ? -17.291 -5.145 14.670 1.00 98.50 84 ILE A C 1
ATOM 679 O O . ILE A 1 84 ? -18.084 -5.194 15.611 1.00 98.50 84 ILE A O 1
ATOM 683 N N . ALA A 1 85 ? -16.280 -4.272 14.639 1.00 98.31 85 ALA A N 1
ATOM 684 C CA . ALA A 1 85 ? -15.985 -3.346 15.731 1.00 98.31 85 ALA A CA 1
ATOM 685 C C . ALA A 1 85 ? -17.180 -2.430 16.043 1.00 98.31 85 ALA A C 1
ATOM 687 O O . ALA A 1 85 ? -17.549 -2.251 17.205 1.00 98.31 85 ALA A O 1
ATOM 688 N N . LYS A 1 86 ? -17.847 -1.909 15.005 1.00 98.19 86 LYS A N 1
ATOM 689 C CA . LYS A 1 86 ? -19.061 -1.096 15.144 1.00 98.19 86 LYS A CA 1
ATOM 690 C C . LYS A 1 86 ? -20.194 -1.861 15.833 1.00 98.19 86 LYS A C 1
ATOM 692 O O . LYS A 1 86 ? -20.829 -1.318 16.737 1.00 98.19 86 LYS A O 1
ATOM 697 N N . ARG A 1 87 ? -20.449 -3.112 15.432 1.00 98.62 87 ARG A N 1
ATOM 698 C CA . ARG A 1 87 ? -21.499 -3.956 16.030 1.00 98.62 87 ARG A CA 1
ATOM 699 C C . ARG A 1 87 ? -21.191 -4.313 17.478 1.00 98.62 87 ARG A C 1
ATOM 701 O O . ARG A 1 87 ? -22.077 -4.201 18.317 1.00 98.62 87 ARG A O 1
ATOM 708 N N . LEU A 1 88 ? -19.944 -4.674 17.783 1.00 98.38 88 LEU A N 1
ATOM 709 C CA . LEU A 1 88 ? -19.509 -4.937 19.156 1.00 98.38 88 LEU A CA 1
ATOM 710 C C . LEU A 1 88 ? -19.692 -3.697 20.039 1.00 98.38 88 LEU A C 1
ATOM 712 O O . LEU A 1 88 ? -20.268 -3.797 21.118 1.00 98.38 88 LEU A O 1
ATOM 716 N N . ASN A 1 89 ? -19.301 -2.516 19.554 1.00 97.25 89 ASN A N 1
ATOM 717 C CA . ASN A 1 89 ? -19.500 -1.263 20.280 1.00 97.25 89 ASN A CA 1
ATOM 718 C C . ASN A 1 89 ? -20.991 -0.953 20.516 1.00 97.25 89 ASN A C 1
ATOM 720 O O . ASN A 1 89 ? -21.363 -0.501 21.597 1.00 97.25 89 ASN A O 1
ATOM 724 N N . ALA A 1 90 ? -21.856 -1.230 19.534 1.00 98.00 90 ALA A N 1
ATOM 725 C CA . ALA A 1 90 ? -23.301 -1.070 19.684 1.00 98.00 90 ALA A CA 1
ATOM 726 C C . ALA A 1 90 ? -23.889 -2.025 20.738 1.00 98.00 90 ALA A C 1
ATOM 728 O O . ALA A 1 90 ? -24.695 -1.593 21.558 1.00 98.00 90 ALA A O 1
ATOM 729 N N . ILE A 1 91 ? -23.459 -3.291 20.757 1.00 98.12 91 ILE A N 1
ATOM 730 C CA . ILE A 1 91 ? -23.877 -4.266 21.777 1.00 98.12 91 ILE A CA 1
ATOM 731 C C . ILE A 1 91 ? -23.444 -3.792 23.166 1.00 98.12 91 ILE A C 1
ATOM 733 O O . ILE A 1 91 ? -24.256 -3.783 24.088 1.00 98.12 91 ILE A O 1
ATOM 737 N N . ILE A 1 92 ? -22.197 -3.338 23.321 1.00 96.94 92 ILE A N 1
ATOM 738 C CA . ILE A 1 92 ? -21.705 -2.843 24.613 1.00 96.94 92 ILE A CA 1
ATOM 739 C C . ILE A 1 92 ? -22.531 -1.639 25.080 1.00 96.94 92 ILE A C 1
ATOM 741 O O . ILE A 1 92 ? -22.955 -1.607 26.232 1.00 96.94 92 ILE A O 1
ATOM 745 N N . ALA A 1 93 ? -22.838 -0.695 24.186 1.00 96.50 93 ALA A N 1
ATOM 746 C CA . ALA A 1 93 ? -23.687 0.452 24.503 1.00 96.50 93 ALA A CA 1
ATOM 747 C C . ALA A 1 93 ? -25.115 0.048 24.917 1.00 96.50 93 ALA A C 1
ATOM 749 O O . ALA A 1 93 ? -25.695 0.686 25.791 1.00 96.50 93 ALA A O 1
ATOM 750 N N . GLN A 1 94 ? -25.673 -1.014 24.326 1.00 97.31 94 GLN A N 1
ATOM 751 C CA . GLN A 1 94 ? -26.983 -1.552 24.709 1.00 97.31 94 GLN A CA 1
ATOM 752 C C . GLN A 1 94 ? -26.956 -2.252 26.072 1.00 97.31 94 GLN A C 1
ATOM 754 O O . GLN A 1 94 ? -27.936 -2.172 26.803 1.00 97.31 94 GLN A O 1
ATOM 759 N N . VAL A 1 95 ? -25.858 -2.926 26.426 1.00 96.50 95 VAL A N 1
ATOM 760 C CA . VAL A 1 95 ? -25.716 -3.638 27.709 1.00 96.50 95 VAL A CA 1
ATOM 761 C C . VAL A 1 95 ? -25.403 -2.678 28.865 1.00 96.50 95 VAL A C 1
ATOM 763 O O . VAL A 1 95 ? -25.777 -2.942 30.006 1.00 96.50 95 VAL A O 1
ATOM 766 N N . LEU A 1 96 ? -24.752 -1.546 28.583 1.00 94.56 96 LEU A N 1
ATOM 767 C CA . LEU A 1 96 ? -24.247 -0.611 29.592 1.00 94.56 96 LEU A CA 1
ATOM 768 C C . LEU A 1 96 ? -25.304 -0.139 30.617 1.00 94.56 96 LEU A C 1
ATOM 770 O O . LEU A 1 96 ? -25.004 -0.198 31.809 1.00 94.56 96 LEU A O 1
ATOM 774 N N . PRO A 1 97 ? -26.546 0.233 30.239 1.00 96.44 97 PRO A N 1
ATOM 775 C CA . PRO A 1 97 ? -27.574 0.666 31.193 1.00 96.44 97 PRO A CA 1
ATOM 776 C C . PRO A 1 97 ? -28.017 -0.411 32.196 1.00 96.44 97 PRO A C 1
ATOM 778 O O . PRO A 1 97 ? -28.624 -0.078 33.210 1.00 96.44 97 PRO A O 1
ATOM 781 N N . PHE A 1 98 ? -27.727 -1.689 31.932 1.00 97.00 98 PHE A N 1
ATOM 782 C CA . PHE A 1 98 ? -28.095 -2.808 32.807 1.00 97.00 98 PHE A CA 1
ATOM 783 C C . PHE A 1 98 ? -27.049 -3.101 33.893 1.00 97.00 98 PHE A C 1
ATOM 785 O O . PHE A 1 98 ? -27.268 -3.960 34.745 1.00 97.00 98 PHE A O 1
ATOM 792 N N . LEU A 1 99 ? -25.908 -2.407 33.874 1.00 95.31 99 LEU A N 1
ATOM 793 C CA . LEU A 1 99 ? -24.849 -2.557 34.869 1.00 95.31 99 LEU A CA 1
ATOM 794 C C . LEU A 1 99 ? -25.052 -1.596 36.048 1.00 95.31 99 LEU A C 1
ATOM 796 O O . LEU A 1 99 ? -25.651 -0.532 35.901 1.00 95.31 99 LEU A O 1
ATOM 800 N N . ALA A 1 100 ? -24.498 -1.939 37.214 1.00 94.31 100 ALA A N 1
ATOM 801 C CA . ALA A 1 100 ? -24.431 -1.027 38.356 1.00 94.31 100 ALA A CA 1
ATOM 802 C C . ALA A 1 100 ? -23.628 0.241 38.008 1.00 94.31 100 ALA A C 1
ATOM 804 O O . ALA A 1 100 ? -22.672 0.176 37.234 1.00 94.31 100 ALA A O 1
ATOM 805 N N . GLN A 1 101 ? -23.988 1.382 38.604 1.00 90.62 101 GLN A N 1
ATOM 806 C CA . GLN A 1 101 ? -23.445 2.700 38.244 1.00 90.62 101 GLN A CA 1
ATOM 807 C C . GLN A 1 101 ? -21.905 2.771 38.304 1.00 90.62 101 GLN A C 1
ATOM 809 O O . GLN A 1 101 ? -21.284 3.395 37.447 1.00 90.62 101 GLN A O 1
ATOM 814 N N . GLU A 1 102 ? -21.277 2.084 39.262 1.00 93.50 102 GLU A N 1
ATOM 815 C CA . GLU A 1 102 ? -19.813 1.985 39.360 1.00 93.50 102 GLU A CA 1
ATOM 816 C C . GLU A 1 102 ? -19.195 1.267 38.145 1.00 93.50 102 GLU A C 1
ATOM 818 O O . GLU A 1 102 ? -18.241 1.755 37.534 1.00 93.50 102 GLU A O 1
ATOM 823 N N . HIS A 1 103 ? -19.776 0.135 37.740 1.00 93.81 103 HIS A N 1
ATOM 824 C CA . HIS A 1 103 ? -19.302 -0.645 36.597 1.00 93.81 103 HIS A CA 1
ATOM 825 C C . HIS A 1 103 ? -19.565 0.054 35.261 1.00 93.81 103 HIS A C 1
ATOM 827 O O . HIS A 1 103 ? -18.771 -0.097 34.335 1.00 93.81 103 HIS A O 1
ATOM 833 N N . GLN A 1 104 ? -20.633 0.851 35.151 1.00 94.94 104 GLN A N 1
ATOM 834 C CA . GLN A 1 104 ? -20.926 1.614 33.933 1.00 94.94 104 GLN A CA 1
ATOM 835 C C . GLN A 1 104 ? -19.758 2.524 33.544 1.00 94.94 104 GLN A C 1
ATOM 837 O O . GLN A 1 104 ? -19.321 2.504 32.393 1.00 94.94 104 GLN A O 1
ATOM 842 N N . GLN A 1 105 ? -19.214 3.277 34.505 1.00 94.38 105 GLN A N 1
ATOM 843 C CA . GLN A 1 105 ? -18.099 4.183 34.239 1.00 94.38 105 GLN A CA 1
ATOM 844 C C . GLN A 1 105 ? -16.811 3.422 33.901 1.00 94.38 105 GLN A C 1
ATOM 846 O O . GLN A 1 105 ? -16.084 3.833 32.997 1.00 94.38 105 GLN A O 1
ATOM 851 N N . GLN A 1 106 ? -16.533 2.304 34.582 1.00 95.81 106 GLN A N 1
ATOM 852 C CA . GLN A 1 106 ? -15.363 1.469 34.288 1.00 95.81 106 GLN A CA 1
ATOM 853 C C . GLN A 1 106 ? -15.423 0.893 32.867 1.00 95.81 106 GLN A C 1
ATOM 855 O O . GLN A 1 106 ? -14.451 0.997 32.119 1.00 95.81 106 GLN A O 1
ATOM 860 N N . VAL A 1 107 ? -16.576 0.344 32.469 1.00 96.81 107 VAL A N 1
ATOM 861 C CA . VAL A 1 107 ? -16.781 -0.210 31.124 1.00 96.81 107 VAL A CA 1
ATOM 862 C C . VAL A 1 107 ? -16.710 0.890 30.066 1.00 96.81 107 VAL A C 1
ATOM 864 O O . VAL A 1 107 ? -16.017 0.712 29.067 1.00 96.81 107 VAL A O 1
ATOM 867 N N . ALA A 1 108 ? -17.347 2.044 30.286 1.00 94.69 108 ALA A N 1
ATOM 868 C CA . ALA A 1 108 ? -17.293 3.169 29.351 1.00 94.69 108 ALA A CA 1
ATOM 869 C C . ALA A 1 108 ? -15.84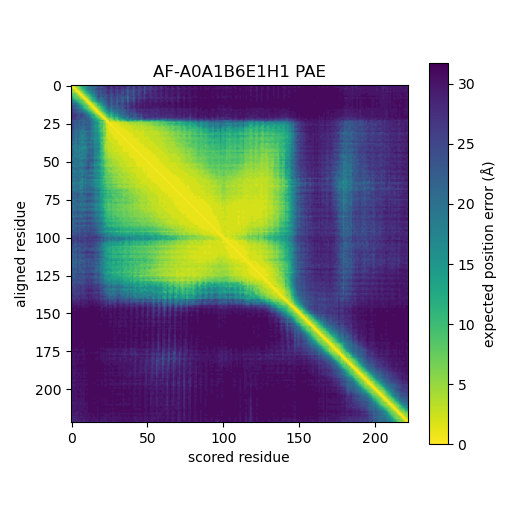8 3.629 29.086 1.00 94.69 108 ALA A C 1
ATOM 871 O O . ALA A 1 108 ? -15.439 3.775 27.933 1.00 94.69 108 ALA A O 1
ATOM 872 N N . THR A 1 109 ? -15.050 3.791 30.146 1.00 96.00 109 THR A N 1
ATOM 873 C CA . THR A 1 109 ? -13.636 4.174 30.03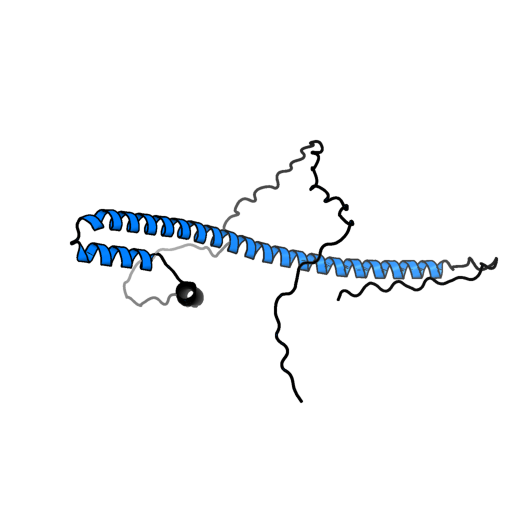4 1.00 96.00 109 THR A CA 1
ATOM 874 C C . THR A 1 109 ? -12.809 3.093 29.332 1.00 96.00 109 THR A C 1
ATOM 876 O O . THR A 1 109 ? -11.979 3.408 28.477 1.00 96.00 109 THR A O 1
ATOM 879 N N . ALA A 1 110 ? -13.042 1.814 29.647 1.00 96.69 110 ALA A N 1
ATOM 880 C CA . ALA A 1 110 ? -12.326 0.699 29.030 1.00 96.69 110 ALA A CA 1
ATOM 881 C C . ALA A 1 110 ? -12.604 0.586 27.522 1.00 96.69 110 ALA A C 1
ATOM 883 O O . ALA A 1 110 ? -11.674 0.386 26.742 1.00 96.69 110 ALA A O 1
ATOM 884 N N . VAL A 1 111 ? -13.859 0.764 27.098 1.00 97.06 111 VAL A N 1
ATOM 885 C CA . VAL A 1 111 ? -14.246 0.755 25.677 1.00 97.06 111 VAL A CA 1
ATOM 886 C C . VAL A 1 111 ? -13.575 1.894 24.919 1.00 97.06 111 VAL A C 1
ATOM 888 O O . VAL A 1 111 ? -13.060 1.683 23.820 1.00 97.06 111 VAL A O 1
ATOM 891 N N . GLU A 1 112 ? -13.534 3.093 25.500 1.00 96.12 112 GLU A N 1
ATOM 892 C CA . GLU A 1 112 ? -12.904 4.235 24.840 1.00 96.12 112 GLU A CA 1
ATOM 893 C C . GLU A 1 112 ? -11.390 4.043 24.701 1.00 96.12 112 GLU A C 1
ATOM 895 O O . GLU A 1 112 ? -10.831 4.308 23.636 1.00 96.12 112 GLU A O 1
ATOM 900 N N . ARG A 1 113 ? -10.729 3.462 25.711 1.00 96.69 113 ARG A N 1
ATOM 901 C CA . ARG A 1 113 ? -9.321 3.068 25.588 1.00 96.69 113 ARG A CA 1
ATOM 902 C C . ARG A 1 113 ? -9.112 1.972 24.542 1.00 96.69 113 ARG A C 1
ATOM 904 O O . ARG A 1 113 ? -8.136 2.046 23.798 1.00 96.69 113 ARG A O 1
ATOM 911 N N . ALA A 1 114 ? -9.994 0.976 24.470 1.00 96.12 114 ALA A N 1
ATOM 912 C CA . ALA A 1 114 ? -9.887 -0.128 23.513 1.00 96.12 114 ALA A CA 1
ATOM 913 C C . ALA A 1 114 ? -9.987 0.342 22.051 1.00 96.12 114 ALA A C 1
ATOM 915 O O . ALA A 1 114 ? -9.378 -0.254 21.168 1.00 96.12 114 ALA A O 1
ATOM 916 N N . LYS A 1 115 ? -10.717 1.433 21.791 1.00 95.12 115 LYS A N 1
ATOM 917 C CA . LYS A 1 115 ? -10.822 2.051 20.459 1.00 95.12 115 LYS A CA 1
ATOM 918 C C . LYS A 1 115 ? -9.575 2.843 20.055 1.00 95.12 115 LYS A C 1
ATOM 920 O O . LYS A 1 115 ? -9.396 3.133 18.874 1.00 95.12 115 LYS A O 1
ATOM 925 N N . GLN A 1 116 ? -8.723 3.209 21.009 1.00 96.50 116 GLN A N 1
ATOM 926 C CA . GLN A 1 116 ? -7.510 3.981 20.759 1.00 96.50 116 GLN A CA 1
ATOM 927 C C . GLN A 1 116 ? -6.335 3.035 20.512 1.00 96.50 116 GLN A C 1
ATOM 929 O O . GLN A 1 116 ? -5.757 2.497 21.448 1.00 96.50 116 GLN A O 1
ATOM 934 N N . VAL A 1 117 ? -5.956 2.840 19.251 1.00 96.38 117 VAL A N 1
ATOM 935 C CA . VAL A 1 117 ? -4.752 2.075 18.898 1.00 96.38 117 VAL A CA 1
ATOM 936 C C . VAL A 1 117 ? -3.608 3.047 18.633 1.00 96.38 117 VAL A C 1
ATOM 938 O O . VAL A 1 117 ? -3.705 3.916 17.766 1.00 96.38 117 VAL A O 1
ATOM 941 N N . THR A 1 118 ? -2.518 2.917 19.384 1.00 96.94 118 THR A N 1
ATOM 942 C CA . THR A 1 118 ? -1.314 3.735 19.193 1.00 96.94 118 THR A CA 1
ATOM 943 C C . THR A 1 118 ? -0.438 3.181 18.068 1.00 96.94 118 THR A C 1
ATOM 945 O O . THR A 1 118 ? -0.479 1.992 17.755 1.00 96.94 118 THR A O 1
ATOM 948 N N . MET A 1 119 ? 0.415 4.024 17.476 1.00 96.56 119 MET A N 1
ATOM 949 C CA . MET A 1 119 ? 1.355 3.588 16.430 1.00 96.56 119 MET A CA 1
ATOM 950 C C . MET A 1 119 ? 2.309 2.492 16.920 1.00 96.56 119 MET A C 1
ATOM 952 O O . MET A 1 119 ? 2.655 1.591 16.164 1.00 96.56 119 MET A O 1
ATOM 956 N N . THR A 1 120 ? 2.710 2.537 18.192 1.00 96.25 120 THR A N 1
ATOM 957 C CA . THR A 1 120 ? 3.572 1.514 18.797 1.00 96.25 120 THR A CA 1
ATOM 958 C C . THR A 1 120 ? 2.869 0.160 18.861 1.00 96.25 120 THR A C 1
ATOM 960 O O . THR A 1 120 ? 3.450 -0.844 18.457 1.00 96.25 120 THR A O 1
ATOM 963 N N . GLU A 1 121 ? 1.614 0.130 19.317 1.00 96.00 121 GLU A N 1
ATOM 964 C CA . GLU A 1 121 ? 0.804 -1.095 19.354 1.00 96.00 121 GLU A CA 1
ATOM 965 C C . GLU A 1 121 ? 0.538 -1.619 17.940 1.00 96.00 121 GLU A C 1
ATOM 967 O O . GLU A 1 121 ? 0.714 -2.807 17.680 1.00 96.00 121 GLU A O 1
ATOM 972 N N . LEU A 1 122 ? 0.193 -0.728 17.005 1.00 96.19 122 LEU A N 1
ATOM 973 C CA . LEU A 1 122 ? -0.031 -1.083 15.606 1.00 96.19 122 LEU A CA 1
ATOM 974 C C . LEU A 1 122 ? 1.216 -1.722 14.980 1.00 96.19 122 LEU A C 1
ATOM 976 O O . LEU A 1 122 ? 1.127 -2.795 14.385 1.00 96.19 122 LEU A O 1
ATOM 980 N N . ASN A 1 123 ? 2.385 -1.103 15.153 1.00 95.56 123 ASN A N 1
ATOM 981 C CA . ASN A 1 123 ? 3.647 -1.618 14.622 1.00 95.56 123 ASN A CA 1
ATOM 982 C C . ASN A 1 123 ? 4.027 -2.967 15.249 1.00 95.56 123 ASN A C 1
ATOM 984 O O . ASN A 1 123 ? 4.521 -3.846 14.543 1.00 95.56 123 ASN A O 1
ATOM 988 N N . ALA A 1 124 ? 3.768 -3.157 16.547 1.00 96.12 124 ALA A N 1
ATOM 989 C CA . ALA A 1 124 ? 3.996 -4.435 17.218 1.00 96.12 124 ALA A CA 1
ATOM 990 C C . ALA A 1 124 ? 3.108 -5.553 16.641 1.00 96.12 124 ALA A C 1
ATOM 992 O O . ALA A 1 124 ? 3.601 -6.647 16.362 1.00 96.12 124 ALA A O 1
ATOM 993 N N . ILE A 1 125 ? 1.824 -5.267 16.398 1.00 95.56 125 ILE A N 1
ATOM 994 C CA . ILE A 1 125 ? 0.873 -6.224 15.809 1.00 95.56 125 ILE A CA 1
ATOM 995 C C . ILE A 1 125 ? 1.265 -6.570 14.367 1.00 95.56 125 ILE A C 1
ATOM 997 O O . ILE A 1 125 ? 1.313 -7.747 14.010 1.00 95.56 125 ILE A O 1
ATOM 1001 N N . ILE A 1 126 ? 1.599 -5.570 13.541 1.00 95.00 126 ILE A N 1
ATOM 1002 C CA . ILE A 1 126 ? 2.047 -5.797 12.156 1.00 95.00 126 ILE A CA 1
ATOM 1003 C C . ILE A 1 126 ? 3.311 -6.668 12.136 1.00 95.00 126 ILE A C 1
ATOM 1005 O O . ILE A 1 126 ? 3.384 -7.623 11.361 1.00 95.00 126 ILE A O 1
ATOM 1009 N N . GLY A 1 127 ? 4.280 -6.388 13.013 1.00 93.12 127 GLY A N 1
ATOM 1010 C CA . GLY A 1 127 ? 5.508 -7.179 13.127 1.00 93.12 127 GLY A CA 1
ATOM 1011 C C . GLY A 1 127 ? 5.244 -8.642 13.499 1.00 93.12 127 GLY A C 1
ATOM 1012 O O . GLY A 1 127 ? 5.814 -9.550 12.892 1.00 93.12 127 GLY A O 1
ATOM 1013 N N . GLN A 1 128 ? 4.325 -8.887 14.437 1.00 92.94 128 GLN A N 1
ATOM 1014 C CA . GLN A 1 128 ? 3.915 -10.241 14.816 1.00 92.94 128 GLN A CA 1
ATOM 1015 C C . GLN A 1 128 ? 3.231 -10.978 13.653 1.00 92.94 128 GLN A C 1
ATOM 1017 O O . GLN A 1 128 ? 3.555 -12.134 13.367 1.00 92.94 128 GLN A O 1
ATOM 1022 N N . GLN A 1 129 ? 2.310 -10.310 12.954 1.00 90.94 129 GLN A N 1
ATOM 1023 C CA . GLN A 1 129 ? 1.591 -10.893 11.821 1.00 90.94 129 GLN A CA 1
ATOM 1024 C C . GLN A 1 129 ? 2.544 -11.241 10.670 1.00 90.94 129 GLN A C 1
ATOM 1026 O O . GLN A 1 129 ? 2.393 -12.291 10.042 1.00 90.94 129 GLN A O 1
ATOM 1031 N N . GLN A 1 130 ? 3.554 -10.402 10.416 1.00 88.50 130 GLN A N 1
ATOM 1032 C CA . GLN A 1 130 ? 4.562 -10.651 9.386 1.00 88.50 130 GLN A CA 1
ATOM 1033 C C . GLN A 1 130 ? 5.390 -11.908 9.687 1.00 88.50 130 GLN A C 1
ATOM 1035 O O . GLN A 1 130 ? 5.621 -12.718 8.788 1.00 88.50 130 GLN A O 1
ATOM 1040 N N . GLN A 1 131 ? 5.793 -12.117 10.945 1.00 85.00 131 GLN A N 1
ATOM 1041 C CA . GLN A 1 131 ? 6.486 -13.344 11.354 1.00 85.00 131 GLN A CA 1
ATOM 1042 C C . GLN A 1 131 ? 5.628 -14.595 11.139 1.00 85.00 131 GLN A C 1
ATOM 1044 O O . GLN A 1 131 ? 6.137 -15.607 10.657 1.00 85.00 131 GLN A O 1
ATOM 1049 N N . GLN A 1 132 ? 4.331 -14.527 11.445 1.00 84.00 132 GLN A N 1
ATOM 1050 C CA . GLN A 1 132 ? 3.408 -15.638 11.201 1.00 84.00 132 GLN A CA 1
ATOM 1051 C C . GLN A 1 132 ? 3.226 -15.916 9.704 1.00 84.00 132 GLN A C 1
ATOM 1053 O O . GLN A 1 132 ? 3.277 -17.072 9.286 1.00 84.00 132 GLN A O 1
ATOM 1058 N N . GLY A 1 133 ? 3.085 -14.867 8.886 1.00 82.56 133 GLY A N 1
ATOM 1059 C CA . GLY A 1 133 ? 2.977 -14.995 7.431 1.00 82.56 133 GLY A CA 1
ATOM 1060 C C . GLY A 1 133 ? 4.213 -15.647 6.806 1.00 82.56 133 GLY A C 1
ATOM 1061 O O . GLY A 1 133 ? 4.084 -16.543 5.973 1.00 82.56 133 GLY A O 1
ATOM 1062 N N . LEU A 1 134 ? 5.414 -15.274 7.262 1.00 78.88 134 LEU A N 1
ATOM 1063 C CA . LEU A 1 134 ? 6.659 -15.919 6.832 1.00 78.88 134 LEU A CA 1
ATOM 1064 C C . LEU A 1 134 ? 6.722 -17.391 7.244 1.00 78.88 134 LEU A C 1
ATOM 1066 O O . LEU A 1 134 ? 7.144 -18.226 6.446 1.00 78.88 134 LEU A O 1
ATOM 1070 N N . GLN A 1 135 ? 6.272 -17.729 8.454 1.00 75.25 135 GLN A N 1
ATOM 1071 C CA . GLN A 1 135 ? 6.206 -19.121 8.905 1.00 75.25 135 GLN A CA 1
ATOM 1072 C C . GLN A 1 135 ? 5.268 -19.954 8.019 1.00 75.25 135 GLN A C 1
ATOM 1074 O O . GLN A 1 135 ? 5.597 -21.079 7.645 1.00 75.25 135 GLN A O 1
ATOM 1079 N N . GLN A 1 136 ? 4.133 -19.380 7.616 1.00 77.06 136 GLN A N 1
ATOM 1080 C CA . GLN A 1 136 ? 3.168 -20.049 6.750 1.00 77.06 136 GLN A CA 1
ATOM 1081 C C . GLN A 1 136 ? 3.684 -20.219 5.315 1.00 77.06 136 GLN A C 1
ATOM 1083 O O . GLN A 1 136 ? 3.502 -21.286 4.725 1.00 77.06 136 GLN A O 1
ATOM 1088 N N . LEU A 1 137 ? 4.404 -19.227 4.782 1.00 77.06 137 LEU A N 1
ATOM 1089 C CA . LEU A 1 137 ? 5.089 -19.347 3.493 1.00 77.06 137 LEU A CA 1
ATOM 1090 C C . LEU A 1 137 ? 6.164 -20.442 3.533 1.00 77.06 137 LEU A C 1
ATOM 1092 O O . LEU A 1 137 ? 6.252 -21.261 2.618 1.00 77.06 137 LEU A O 1
ATOM 1096 N N . LEU A 1 138 ? 6.945 -20.505 4.615 1.00 75.31 138 LEU A N 1
ATOM 1097 C CA . LEU A 1 138 ? 7.959 -21.539 4.806 1.00 75.31 138 LEU A CA 1
ATOM 1098 C C . LEU A 1 138 ? 7.323 -22.936 4.856 1.00 75.31 138 LEU A C 1
ATOM 1100 O O . LEU A 1 138 ? 7.857 -23.874 4.269 1.00 75.31 138 LEU A O 1
ATOM 1104 N N . GLN A 1 139 ? 6.165 -23.080 5.505 1.00 75.00 139 GLN A N 1
ATOM 1105 C CA . GLN A 1 139 ? 5.418 -24.338 5.555 1.00 75.00 139 GLN A CA 1
ATOM 1106 C C . GLN A 1 139 ? 4.893 -24.749 4.172 1.00 75.00 139 GLN A C 1
ATOM 1108 O O . GLN A 1 139 ? 4.970 -25.920 3.804 1.00 75.00 139 GLN A O 1
ATOM 1113 N N . GLN A 1 140 ? 4.403 -23.787 3.387 1.00 70.38 140 GLN A N 1
ATOM 1114 C CA . GLN A 1 140 ? 3.899 -24.028 2.036 1.00 70.38 140 GLN A CA 1
ATOM 1115 C C . GLN A 1 140 ? 5.026 -24.426 1.072 1.00 70.38 140 GLN A C 1
ATOM 1117 O O . GLN A 1 140 ? 4.838 -25.288 0.216 1.00 70.38 140 GLN A O 1
ATOM 1122 N N . MET A 1 141 ? 6.223 -23.872 1.273 1.00 63.59 141 MET A N 1
ATOM 1123 C CA . MET A 1 141 ? 7.428 -24.245 0.537 1.00 63.59 141 MET A CA 1
ATOM 1124 C C . MET A 1 141 ? 7.917 -25.658 0.923 1.00 63.59 141 MET A C 1
ATOM 1126 O O . MET A 1 141 ? 8.180 -26.470 0.038 1.00 63.59 141 MET A O 1
ATOM 1130 N N . HIS A 1 142 ? 7.918 -26.021 2.214 1.00 60.94 142 HIS A N 1
ATOM 1131 C CA . HIS A 1 142 ? 8.215 -27.397 2.657 1.00 60.94 142 HIS A CA 1
ATOM 1132 C C . HIS A 1 142 ? 7.188 -28.428 2.160 1.00 60.94 142 HIS A C 1
ATOM 1134 O O . HIS A 1 142 ? 7.561 -29.557 1.853 1.00 60.94 142 HIS A O 1
ATOM 1140 N N . ALA A 1 143 ? 5.912 -28.053 2.032 1.00 56.88 143 ALA A N 1
ATOM 1141 C CA . ALA A 1 143 ? 4.884 -28.925 1.461 1.00 56.88 143 ALA A CA 1
ATOM 1142 C C . ALA A 1 143 ? 5.087 -29.174 -0.046 1.00 56.88 143 ALA A C 1
ATOM 1144 O O . ALA A 1 143 ? 4.684 -30.218 -0.553 1.00 56.88 143 ALA A O 1
ATOM 1145 N N . GLN A 1 144 ? 5.742 -28.248 -0.753 1.00 55.28 144 GLN A N 1
ATOM 1146 C CA . GLN A 1 144 ? 6.083 -28.383 -2.172 1.00 55.28 144 GLN A CA 1
ATOM 1147 C C . GLN A 1 144 ? 7.427 -29.103 -2.404 1.00 55.28 144 GLN A C 1
ATOM 1149 O O . GLN A 1 144 ? 7.661 -29.614 -3.495 1.00 55.28 144 GLN A O 1
ATOM 1154 N N . GLN A 1 145 ? 8.289 -29.174 -1.380 1.00 48.31 145 GLN A N 1
ATOM 1155 C CA . GLN A 1 145 ? 9.579 -29.879 -1.406 1.00 48.31 145 GLN A CA 1
ATOM 1156 C C . GLN A 1 145 ? 9.534 -31.316 -0.866 1.00 48.31 145 GLN A C 1
ATOM 1158 O O . GLN A 1 145 ? 10.585 -31.949 -0.763 1.00 48.31 145 GLN A O 1
ATOM 1163 N N . LEU A 1 146 ? 8.357 -31.874 -0.555 1.00 43.25 146 LEU A N 1
ATOM 1164 C CA . LEU A 1 146 ? 8.260 -33.324 -0.384 1.00 43.25 146 LEU A CA 1
ATOM 1165 C C . LEU A 1 146 ? 8.717 -33.973 -1.702 1.00 43.25 146 LEU A C 1
ATOM 1167 O O . LEU A 1 146 ? 8.061 -33.783 -2.736 1.00 43.25 146 LEU A O 1
ATOM 1171 N N . PRO A 1 147 ? 9.849 -34.708 -1.706 1.00 43.38 147 PRO A N 1
ATOM 1172 C CA . PRO A 1 147 ? 10.260 -35.419 -2.895 1.00 43.38 147 PRO A CA 1
ATOM 1173 C C . PRO A 1 147 ? 9.123 -36.371 -3.227 1.00 43.38 147 PRO A C 1
ATOM 1175 O O . PRO A 1 147 ? 8.570 -37.021 -2.337 1.00 43.38 147 PRO A O 1
ATOM 1178 N N . HIS A 1 148 ? 8.782 -36.460 -4.506 1.00 44.66 148 HIS A N 1
ATOM 1179 C CA . HIS A 1 148 ? 7.944 -37.522 -5.042 1.00 44.66 148 HIS A CA 1
ATOM 1180 C C . HIS A 1 148 ? 8.704 -38.857 -4.933 1.00 44.66 148 HIS A C 1
ATOM 1182 O O . HIS A 1 148 ? 9.082 -39.465 -5.931 1.00 44.66 148 HIS A O 1
ATOM 1188 N N . GLY A 1 149 ? 8.984 -39.293 -3.703 1.00 42.94 149 GLY A N 1
ATOM 1189 C CA . GLY A 1 149 ? 9.359 -40.658 -3.406 1.00 42.94 149 GLY A CA 1
ATOM 1190 C C . GLY A 1 149 ? 8.169 -41.536 -3.789 1.00 42.94 149 GLY A C 1
ATOM 1191 O O . GLY A 1 149 ? 7.040 -41.211 -3.410 1.00 42.94 149 GLY A O 1
ATOM 1192 N N . PRO A 1 150 ? 8.376 -42.593 -4.588 1.00 40.12 150 PRO A N 1
ATOM 1193 C CA . PRO A 1 150 ? 7.283 -43.434 -5.050 1.00 40.12 150 PRO A CA 1
ATOM 1194 C C . PRO A 1 150 ? 6.527 -44.002 -3.839 1.00 40.12 150 PRO A C 1
ATOM 1196 O O . PRO A 1 150 ? 7.160 -44.293 -2.820 1.00 40.12 150 PRO A O 1
ATOM 1199 N N . PRO A 1 151 ? 5.194 -44.166 -3.917 1.00 41.09 151 PRO A N 1
ATOM 1200 C CA . PRO A 1 151 ? 4.412 -44.722 -2.824 1.00 41.09 151 PRO A CA 1
ATOM 1201 C C . PRO A 1 151 ? 4.855 -46.167 -2.570 1.00 41.09 151 PRO A C 1
ATOM 1203 O O . PRO A 1 151 ? 4.457 -47.102 -3.264 1.00 41.09 151 PRO A O 1
ATOM 1206 N N . GLY A 1 152 ? 5.710 -46.338 -1.563 1.00 41.91 152 GLY A N 1
ATOM 1207 C CA . GLY A 1 152 ? 5.973 -47.617 -0.929 1.00 41.91 152 GLY A CA 1
ATOM 1208 C C . GLY A 1 152 ? 4.707 -48.047 -0.204 1.00 41.91 152 GLY A C 1
ATOM 1209 O O . GLY A 1 152 ? 4.346 -47.485 0.827 1.00 41.91 152 GLY A O 1
ATOM 1210 N N . LEU A 1 153 ? 4.008 -49.011 -0.792 1.00 48.56 153 LEU A N 1
ATOM 1211 C CA . LEU A 1 153 ? 2.850 -49.673 -0.206 1.00 48.56 153 LEU A CA 1
ATOM 1212 C C . LEU A 1 153 ? 3.203 -50.286 1.165 1.00 48.56 153 LEU A C 1
ATOM 1214 O O . LEU A 1 153 ? 4.268 -50.896 1.296 1.00 48.56 153 LEU A O 1
ATOM 1218 N N . PRO A 1 154 ? 2.302 -50.234 2.163 1.00 45.00 154 PRO A N 1
ATOM 1219 C CA . PRO A 1 154 ? 2.341 -51.173 3.272 1.00 45.00 154 PRO A CA 1
ATOM 1220 C C . PRO A 1 154 ? 1.968 -52.571 2.756 1.00 45.00 154 PRO A C 1
ATOM 1222 O O . PRO A 1 154 ? 0.907 -52.779 2.169 1.00 45.00 154 PRO A O 1
ATOM 1225 N N . MET A 1 155 ? 2.862 -53.535 2.979 1.00 44.09 155 MET A N 1
ATOM 1226 C CA . MET A 1 155 ? 2.614 -54.961 2.768 1.00 44.09 155 MET A CA 1
ATOM 1227 C C . MET A 1 155 ? 1.473 -55.435 3.678 1.00 44.09 155 MET A C 1
ATOM 1229 O O . MET A 1 155 ? 1.670 -55.652 4.872 1.00 44.09 155 MET A O 1
ATOM 1233 N N . GLY A 1 156 ? 0.286 -55.615 3.102 1.00 45.53 156 GLY A N 1
ATOM 1234 C CA . GLY A 1 156 ? -0.810 -56.404 3.661 1.00 45.53 156 GLY A CA 1
ATOM 1235 C C . GLY A 1 156 ? -1.098 -57.582 2.723 1.00 45.53 156 GLY A C 1
ATOM 1236 O O . GLY A 1 156 ? -1.186 -57.364 1.513 1.00 45.53 156 GLY A O 1
ATOM 1237 N N . PRO A 1 157 ? -1.206 -58.829 3.213 1.00 46.09 157 PRO A N 1
ATOM 1238 C CA . PRO A 1 157 ? -1.378 -59.989 2.352 1.00 46.09 157 PRO A CA 1
ATOM 1239 C C . PRO A 1 157 ? -2.868 -60.205 2.100 1.00 46.09 157 PRO A C 1
ATOM 1241 O O . PRO A 1 157 ? -3.582 -60.429 3.061 1.00 46.09 157 PRO A O 1
ATOM 1244 N N . HIS A 1 158 ? -3.354 -60.202 0.857 1.00 41.53 158 HIS A N 1
ATOM 1245 C CA . HIS A 1 158 ? -4.542 -60.994 0.510 1.00 41.53 158 HIS A CA 1
ATOM 1246 C C . HIS A 1 158 ? -4.597 -61.329 -0.995 1.00 41.53 158 HIS A C 1
ATOM 1248 O O . HIS A 1 158 ? -4.096 -60.553 -1.810 1.00 41.53 158 HIS A O 1
ATOM 1254 N N . PRO A 1 159 ? -5.140 -62.510 -1.362 1.00 46.12 159 PRO A N 1
ATOM 1255 C CA . PRO A 1 159 ? -4.906 -63.151 -2.652 1.00 46.12 159 PRO A CA 1
ATOM 1256 C C . PRO A 1 159 ? -6.065 -62.996 -3.657 1.00 46.12 159 PRO A C 1
ATOM 1258 O O . PRO A 1 159 ? -7.197 -62.713 -3.282 1.00 46.12 159 PRO A O 1
ATOM 1261 N N . ALA A 1 160 ? -5.747 -63.366 -4.904 1.00 38.31 160 ALA A N 1
ATOM 1262 C CA . ALA A 1 160 ? -6.619 -63.891 -5.966 1.00 38.31 160 ALA A CA 1
ATOM 1263 C C . ALA A 1 160 ? -7.353 -62.913 -6.912 1.00 38.31 160 ALA A C 1
ATOM 1265 O O . ALA A 1 160 ? -8.247 -62.170 -6.523 1.00 38.31 160 ALA A O 1
ATOM 1266 N N . GLY A 1 161 ? -7.045 -63.063 -8.211 1.00 36.78 161 GLY A N 1
ATOM 1267 C CA . GLY A 1 161 ? -7.903 -62.676 -9.338 1.00 36.78 161 GLY A CA 1
ATOM 1268 C C . GLY A 1 161 ? -7.127 -62.370 -10.632 1.00 36.78 161 GLY A C 1
ATOM 1269 O O . GLY A 1 161 ? -6.514 -61.309 -10.704 1.00 36.78 161 GLY A O 1
ATOM 1270 N N . PRO A 1 162 ? -7.126 -63.249 -11.660 1.00 45.16 162 PRO A N 1
ATOM 1271 C CA . PRO A 1 162 ? -6.480 -62.982 -12.943 1.00 45.16 162 PRO A CA 1
ATOM 1272 C C . PRO A 1 162 ? -7.483 -62.490 -14.006 1.00 45.16 162 PRO A C 1
ATOM 1274 O O . PRO A 1 162 ? -8.528 -63.097 -14.219 1.00 45.16 162 PRO A O 1
ATOM 1277 N N . GLY A 1 163 ? -7.120 -61.423 -14.719 1.00 38.59 163 GLY A N 1
ATOM 1278 C CA . GLY A 1 163 ? -7.797 -60.935 -15.929 1.00 38.59 163 GLY A CA 1
ATOM 1279 C C . GLY A 1 163 ? -7.209 -59.574 -16.319 1.00 38.59 163 GLY A C 1
ATOM 1280 O O . GLY A 1 163 ? -7.461 -58.594 -15.638 1.00 38.59 163 GLY A O 1
ATOM 1281 N N . ALA A 1 164 ? -6.179 -59.507 -17.165 1.00 38.50 164 ALA A N 1
ATOM 1282 C CA . ALA A 1 164 ? -6.187 -59.591 -18.633 1.00 38.50 164 ALA A CA 1
ATOM 1283 C C . ALA A 1 164 ? -6.407 -58.226 -19.324 1.00 38.50 164 ALA A C 1
ATOM 1285 O O . ALA A 1 164 ? -7.526 -57.730 -19.352 1.00 38.50 164 ALA A O 1
ATOM 1286 N N . GLY A 1 165 ? -5.326 -57.718 -19.950 1.00 38.75 165 GLY A N 1
ATOM 1287 C CA . GLY A 1 165 ? -5.275 -56.651 -20.974 1.00 38.75 165 GLY A CA 1
ATOM 1288 C C . GLY A 1 165 ? -5.614 -55.250 -20.453 1.00 38.75 165 GLY A C 1
ATOM 1289 O O . GLY A 1 165 ? -6.396 -55.115 -19.537 1.00 38.75 165 GLY A O 1
ATOM 1290 N N . LEU A 1 166 ? -5.127 -54.123 -20.967 1.00 43.56 166 LEU A N 1
ATOM 1291 C CA . LEU A 1 166 ? -4.611 -53.799 -22.290 1.00 43.56 166 LEU A CA 1
ATOM 1292 C C . LEU A 1 166 ? -3.942 -52.399 -22.245 1.00 43.56 166 LEU A C 1
ATOM 1294 O O . LEU A 1 166 ? -4.548 -51.439 -21.791 1.00 43.56 166 LEU A O 1
ATOM 1298 N N . LEU A 1 167 ? -2.684 -52.339 -22.697 1.00 44.19 167 LEU A N 1
ATOM 1299 C CA . LEU A 1 167 ? -1.951 -51.260 -23.394 1.00 44.19 167 LEU A CA 1
ATOM 1300 C C . LEU A 1 167 ? -2.385 -49.777 -23.247 1.00 44.19 167 LEU A C 1
ATOM 1302 O O . LEU A 1 167 ? -3.466 -49.396 -23.683 1.00 44.19 167 LEU A O 1
ATOM 1306 N N . GLY A 1 168 ? -1.425 -48.912 -22.870 1.00 35.88 168 GLY A N 1
ATOM 1307 C CA . GLY A 1 168 ? -1.415 -47.490 -23.263 1.00 35.88 168 GLY A CA 1
ATOM 1308 C C . GLY A 1 168 ? -0.500 -46.572 -22.432 1.00 35.88 168 GLY A C 1
ATOM 1309 O O . GLY A 1 168 ? -0.905 -46.096 -21.380 1.00 35.88 168 GLY A O 1
ATOM 1310 N N . PHE A 1 169 ? 0.717 -46.293 -22.916 1.00 44.69 169 PHE A N 1
ATOM 1311 C CA . PHE A 1 169 ? 1.624 -45.222 -22.439 1.00 44.69 169 PHE A CA 1
ATOM 1312 C C . PHE A 1 169 ? 1.397 -43.923 -23.273 1.00 44.69 169 PHE A C 1
ATOM 1314 O O . PHE A 1 169 ? 0.650 -43.968 -24.250 1.00 44.69 169 PHE A O 1
ATOM 1321 N N . PRO A 1 170 ? 1.955 -42.751 -22.897 1.00 47.09 170 PRO A N 1
ATOM 1322 C CA . PRO A 1 170 ? 1.223 -41.531 -22.557 1.00 47.09 170 PRO A CA 1
ATOM 1323 C C . PRO A 1 170 ? 1.258 -40.452 -23.664 1.00 47.09 170 PRO A C 1
ATOM 1325 O O . PRO A 1 170 ? 2.190 -40.382 -24.461 1.00 47.09 170 PRO A O 1
ATOM 1328 N N . GLY A 1 171 ? 0.280 -39.545 -23.675 1.00 36.88 171 GLY A N 1
ATOM 1329 C CA . GLY A 1 171 ? 0.254 -38.376 -24.564 1.00 36.88 171 GLY A CA 1
ATOM 1330 C C . GLY A 1 171 ? -0.363 -37.181 -23.845 1.00 36.88 171 GLY A C 1
ATOM 1331 O O . GLY A 1 171 ? -1.425 -37.307 -23.246 1.00 36.88 171 GLY A O 1
ATOM 1332 N N . GLY A 1 172 ? 0.361 -36.062 -23.826 1.00 36.72 172 GLY A N 1
ATOM 1333 C CA . GLY A 1 172 ? 0.089 -34.915 -22.968 1.00 36.72 172 GLY A CA 1
ATOM 1334 C C . GLY A 1 172 ? -0.974 -33.917 -23.442 1.00 36.72 172 GLY A C 1
ATOM 1335 O O . GLY A 1 172 ? -1.619 -34.078 -24.474 1.00 36.72 172 GLY A O 1
ATOM 1336 N N . ASN A 1 173 ? -1.006 -32.837 -22.650 1.00 40.25 173 ASN A N 1
ATOM 1337 C CA . ASN A 1 173 ? -1.691 -31.544 -22.772 1.00 40.25 173 ASN A CA 1
ATOM 1338 C C . ASN A 1 173 ? -3.088 -31.388 -22.115 1.00 40.25 173 ASN A C 1
ATOM 1340 O O . ASN A 1 173 ? -4.053 -31.998 -22.568 1.00 40.25 173 ASN A O 1
ATOM 1344 N N . PRO A 1 174 ? -3.236 -30.488 -21.115 1.00 45.84 174 PRO A N 1
ATOM 1345 C CA . PRO A 1 174 ? -4.520 -29.890 -20.741 1.00 45.84 174 PRO A CA 1
ATOM 1346 C C . PRO A 1 174 ? -4.818 -28.608 -21.580 1.00 45.84 174 PRO A C 1
ATOM 1348 O O . PRO A 1 174 ? -3.968 -28.186 -22.371 1.00 45.84 174 PRO A O 1
ATOM 1351 N N . PRO A 1 175 ? -6.039 -28.030 -21.497 1.00 53.84 175 PRO A N 1
ATOM 1352 C CA . PRO A 1 175 ? -6.703 -27.292 -22.587 1.00 53.84 175 PRO A CA 1
ATOM 1353 C C . PRO A 1 175 ? -6.448 -25.765 -22.593 1.00 53.84 175 PRO A C 1
ATOM 1355 O O . PRO A 1 175 ? -5.968 -25.219 -21.599 1.00 53.84 175 PRO A O 1
ATOM 1358 N N . PRO A 1 176 ? -6.790 -25.041 -23.685 1.00 46.81 176 PRO A N 1
ATOM 1359 C CA . PRO A 1 176 ? -6.584 -23.597 -23.781 1.00 46.81 176 PRO A CA 1
ATOM 1360 C C . PRO A 1 176 ? -7.729 -22.812 -23.117 1.00 46.81 176 PRO A C 1
ATOM 1362 O O . PRO A 1 176 ? -8.903 -23.030 -23.415 1.00 46.81 176 PRO A O 1
ATOM 1365 N N . HIS A 1 177 ? -7.386 -21.850 -22.257 1.00 47.28 177 HIS A N 1
ATOM 1366 C CA . HIS A 1 177 ? -8.313 -20.802 -21.818 1.00 47.28 177 HIS A CA 1
ATOM 1367 C C . HIS A 1 177 ? -8.411 -19.682 -22.878 1.00 47.28 177 HIS A C 1
ATOM 1369 O O . HIS A 1 177 ? -7.427 -19.422 -23.577 1.00 47.28 177 HIS A O 1
ATOM 1375 N N . PRO A 1 178 ? -9.571 -19.009 -23.034 1.00 42.59 178 PRO A N 1
ATOM 1376 C CA . PRO A 1 178 ? -9.834 -18.143 -24.179 1.00 42.59 178 PRO A CA 1
ATOM 1377 C C . PRO A 1 178 ? -9.121 -16.792 -24.050 1.00 42.59 178 PRO A C 1
ATOM 1379 O O . PRO A 1 178 ? -9.380 -16.018 -23.131 1.00 42.59 178 PRO A O 1
ATOM 1382 N N . LEU A 1 179 ? -8.267 -16.491 -25.028 1.00 40.75 179 LEU A N 1
ATOM 1383 C CA . LEU A 1 179 ? -7.765 -15.150 -25.317 1.00 40.75 179 LEU A CA 1
ATOM 1384 C C . LEU A 1 179 ? -8.947 -14.221 -25.626 1.00 40.75 179 LEU A C 1
ATOM 1386 O O . LEU A 1 179 ? -9.604 -14.363 -26.661 1.00 40.75 179 LEU A O 1
ATOM 1390 N N . LEU A 1 180 ? -9.199 -13.242 -24.754 1.00 45.56 180 LEU A N 1
ATOM 1391 C CA . LEU A 1 180 ? -10.026 -12.092 -25.104 1.00 45.56 180 LEU A CA 1
ATOM 1392 C C . LEU A 1 180 ? -9.286 -11.266 -26.159 1.00 45.56 180 LEU A C 1
ATOM 1394 O O . LEU A 1 180 ? -8.353 -10.513 -25.898 1.00 45.56 180 LEU A O 1
ATOM 1398 N N . LYS A 1 181 ? -9.735 -11.527 -27.381 1.00 31.41 181 LYS A N 1
ATOM 1399 C CA . LYS A 1 181 ? -9.563 -10.818 -28.638 1.00 31.41 181 LYS A CA 1
ATOM 1400 C C . LYS A 1 181 ? -9.399 -9.309 -28.444 1.00 31.41 181 LYS A C 1
ATOM 1402 O O . LYS A 1 181 ? -10.278 -8.647 -27.897 1.00 31.41 181 LYS A O 1
ATOM 1407 N N . ALA A 1 182 ? -8.291 -8.785 -28.967 1.00 41.81 182 ALA A N 1
ATOM 1408 C CA . ALA A 1 182 ? -8.128 -7.374 -29.269 1.00 41.81 182 ALA A CA 1
ATOM 1409 C C . ALA A 1 182 ? -9.292 -6.939 -30.171 1.00 41.81 182 ALA A C 1
ATOM 1411 O O . ALA A 1 182 ? -9.350 -7.302 -31.346 1.00 41.81 182 ALA A O 1
ATOM 1412 N N . ALA A 1 183 ? -10.257 -6.233 -29.588 1.00 35.97 183 ALA A N 1
ATOM 1413 C CA . ALA A 1 183 ? -11.290 -5.557 -30.341 1.00 35.97 183 ALA A CA 1
ATOM 1414 C C . ALA A 1 183 ? -10.669 -4.294 -30.936 1.00 35.97 183 ALA A C 1
ATOM 1416 O O . ALA A 1 183 ? -10.326 -3.349 -30.225 1.00 35.97 183 ALA A O 1
ATOM 1417 N N . GLU A 1 184 ? -10.512 -4.322 -32.256 1.00 36.75 184 GLU A N 1
ATOM 1418 C CA . GLU A 1 184 ? -10.540 -3.136 -33.095 1.00 36.75 184 GLU A CA 1
ATOM 1419 C C . GLU A 1 184 ? -11.631 -2.180 -32.609 1.00 36.75 184 GLU A C 1
ATOM 1421 O O . GLU A 1 184 ? -12.805 -2.540 -32.518 1.00 36.75 184 GLU A O 1
ATOM 1426 N N . LEU A 1 185 ? -11.243 -0.937 -32.353 1.00 34.97 185 LEU A N 1
ATOM 1427 C CA . LEU A 1 185 ? -12.179 0.171 -32.334 1.00 34.97 185 LEU A CA 1
ATOM 1428 C C . LEU A 1 185 ? -11.578 1.281 -33.193 1.00 34.97 185 LEU A C 1
ATOM 1430 O O . LEU A 1 185 ? -10.962 2.225 -32.708 1.00 34.97 185 LEU A O 1
ATOM 1434 N N . HIS A 1 186 ? -11.744 1.131 -34.509 1.00 41.62 186 HIS A N 1
ATOM 1435 C CA . HIS A 1 186 ? -11.853 2.293 -35.380 1.00 41.62 186 HIS A CA 1
ATOM 1436 C C . HIS A 1 186 ? -13.136 3.024 -34.979 1.00 41.62 186 HIS A C 1
ATOM 1438 O O . HIS A 1 186 ? -14.244 2.559 -35.239 1.00 41.62 186 HIS A O 1
ATOM 1444 N N . GLY A 1 187 ? -12.970 4.159 -34.313 1.00 29.84 187 GLY A N 1
ATOM 1445 C CA . GLY A 1 187 ? -14.039 5.088 -33.988 1.00 29.84 187 GLY A CA 1
ATOM 1446 C C . GLY A 1 187 ? -13.509 6.503 -34.126 1.00 29.84 187 GLY A C 1
ATOM 1447 O O . GLY A 1 187 ? -12.917 7.036 -33.194 1.00 29.84 187 GLY A O 1
ATOM 1448 N N . ALA A 1 188 ? -13.706 7.090 -35.304 1.00 44.69 188 ALA A N 1
ATOM 1449 C CA . ALA A 1 188 ? -13.576 8.522 -35.516 1.00 44.69 188 ALA A CA 1
ATOM 1450 C C . ALA A 1 188 ? -14.469 9.276 -34.516 1.00 44.69 188 ALA A C 1
ATOM 1452 O O . ALA A 1 188 ? -15.663 8.982 -34.426 1.00 44.69 188 ALA A O 1
ATOM 1453 N N . ARG A 1 189 ? -13.901 10.240 -33.782 1.00 36.38 189 ARG A N 1
ATOM 1454 C CA . ARG A 1 189 ? -14.648 11.324 -33.131 1.00 36.38 189 ARG A CA 1
ATOM 1455 C C . ARG A 1 189 ? -13.732 12.505 -32.787 1.00 36.38 189 ARG A C 1
ATOM 1457 O O . ARG A 1 189 ? -12.629 12.320 -32.285 1.00 36.38 189 ARG A O 1
ATOM 1464 N N . ASP A 1 190 ? -14.249 13.680 -33.123 1.00 37.44 190 ASP A N 1
ATOM 1465 C CA . ASP A 1 190 ? -13.737 15.054 -33.067 1.00 37.44 190 ASP A CA 1
ATOM 1466 C C . ASP A 1 190 ? -13.078 15.528 -31.749 1.00 37.44 190 ASP A C 1
ATOM 1468 O O . ASP A 1 190 ? -13.280 14.922 -30.693 1.00 37.44 190 ASP A O 1
ATOM 1472 N N . PRO A 1 191 ? -12.293 16.630 -31.791 1.00 43.62 191 PRO A N 1
ATOM 1473 C CA . PRO A 1 191 ? -11.449 17.064 -30.682 1.00 43.62 191 PRO A CA 1
ATOM 1474 C C . PRO A 1 191 ? -12.262 17.722 -29.562 1.00 43.62 191 PRO A C 1
ATOM 1476 O O . PRO A 1 191 ? -12.984 18.693 -29.782 1.00 43.62 191 PRO A O 1
ATOM 1479 N N . VAL A 1 192 ? -12.094 17.229 -28.333 1.00 42.84 192 VAL A N 1
ATOM 1480 C CA . VAL A 1 192 ? -12.593 17.895 -27.124 1.00 42.84 192 VAL A CA 1
ATOM 1481 C C . VAL A 1 192 ? -11.468 18.739 -26.527 1.00 42.84 192 VAL A C 1
ATOM 1483 O O . VAL A 1 192 ? -10.421 18.235 -26.125 1.00 42.84 192 VAL A O 1
ATOM 1486 N N . GLU A 1 193 ? -11.718 20.041 -26.511 1.00 39.75 193 GLU A N 1
ATOM 1487 C CA . GLU A 1 193 ? -10.922 21.129 -25.953 1.00 39.75 193 GLU A CA 1
ATOM 1488 C C . GLU A 1 193 ? -10.552 20.865 -24.477 1.00 39.75 193 GLU A C 1
ATOM 1490 O O . GLU A 1 193 ? -11.408 20.843 -23.590 1.00 39.75 193 GLU A O 1
ATOM 1495 N N . LEU A 1 194 ? -9.261 20.648 -24.197 1.00 41.62 194 LEU A N 1
ATOM 1496 C CA . LEU A 1 194 ? -8.744 20.553 -22.832 1.00 41.62 194 LEU A CA 1
ATOM 1497 C C . LEU A 1 194 ? -8.538 21.970 -22.278 1.00 41.62 194 LEU A C 1
ATOM 1499 O O . LEU A 1 194 ? -7.574 22.658 -22.614 1.00 41.62 194 LEU A O 1
ATOM 1503 N N . LYS A 1 195 ? -9.441 22.403 -21.398 1.00 39.09 195 LYS A N 1
ATOM 1504 C CA . LYS A 1 195 ? -9.286 23.619 -20.595 1.00 39.09 195 LYS A CA 1
ATOM 1505 C C . LYS A 1 195 ? -8.099 23.451 -19.640 1.00 39.09 195 LYS A C 1
ATOM 1507 O O . LYS A 1 195 ? -8.182 22.714 -18.660 1.00 39.09 195 LYS A O 1
ATOM 1512 N N . GLY A 1 196 ? -6.988 24.109 -19.967 1.00 46.31 196 GLY A N 1
ATOM 1513 C CA . GLY A 1 196 ? -5.775 24.146 -19.151 1.00 46.31 196 GLY A CA 1
ATOM 1514 C C . GLY A 1 196 ? -5.976 24.828 -17.785 1.00 46.31 196 GLY A C 1
ATOM 1515 O O . GLY A 1 196 ? -6.965 25.541 -17.583 1.00 46.31 196 GLY A O 1
ATOM 1516 N N . PRO A 1 197 ? -5.051 24.610 -16.832 1.00 49.03 197 PRO A N 1
ATOM 1517 C CA . PRO A 1 197 ? -5.105 25.220 -15.504 1.00 49.03 197 PRO A CA 1
ATOM 1518 C C . PRO A 1 197 ? -4.900 26.744 -15.593 1.00 49.03 197 PRO A C 1
ATOM 1520 O O . PRO A 1 197 ? -4.203 27.210 -16.498 1.00 49.03 197 PRO A O 1
ATOM 1523 N N . PRO A 1 198 ? -5.480 27.546 -14.679 1.00 42.28 198 PRO A N 1
ATOM 1524 C CA . PRO A 1 198 ? -5.361 28.993 -14.756 1.00 42.28 198 PRO A CA 1
ATOM 1525 C C . PRO A 1 198 ? -3.919 29.425 -14.467 1.00 42.28 198 PRO A C 1
ATOM 1527 O O . PRO A 1 198 ? -3.346 29.119 -13.422 1.00 42.28 198 PRO A O 1
ATOM 1530 N N . SER A 1 199 ? -3.356 30.157 -15.422 1.00 39.97 199 SER A N 1
ATOM 1531 C CA . SER A 1 199 ? -2.113 30.912 -15.322 1.00 39.97 199 SER A CA 1
ATOM 1532 C C . SER A 1 199 ? -2.189 31.916 -14.169 1.00 39.97 199 SER A C 1
ATOM 1534 O O . SER A 1 199 ? -3.010 32.834 -14.201 1.00 39.97 199 SER A O 1
ATOM 1536 N N . LEU A 1 200 ? -1.327 31.755 -13.164 1.00 39.88 200 LEU A N 1
ATOM 1537 C CA . LEU A 1 200 ? -1.097 32.772 -12.141 1.00 39.88 200 LEU A CA 1
ATOM 1538 C C . LEU A 1 200 ? -0.304 33.916 -12.778 1.00 39.88 200 LEU A C 1
ATOM 1540 O O . LEU A 1 200 ? 0.853 33.754 -13.156 1.00 39.88 200 LEU A O 1
ATOM 1544 N N . SER A 1 201 ? -0.977 35.047 -12.941 1.00 38.56 201 SER A N 1
ATOM 1545 C CA . SER A 1 201 ? -0.426 36.298 -13.443 1.00 38.56 201 SER A CA 1
ATOM 1546 C C . SER A 1 201 ? 0.626 36.865 -12.490 1.00 38.56 201 SER A C 1
ATOM 1548 O O . SER A 1 201 ? 0.366 37.097 -11.307 1.00 38.56 201 SER A O 1
ATOM 1550 N N . ASP A 1 202 ? 1.799 37.096 -13.066 1.00 40.81 202 ASP A N 1
ATOM 1551 C CA . ASP A 1 202 ? 2.891 37.937 -12.594 1.00 40.81 202 ASP A CA 1
ATOM 1552 C C . ASP A 1 202 ? 2.396 39.389 -12.466 1.00 40.81 202 ASP A C 1
ATOM 1554 O O . ASP A 1 202 ? 2.376 40.127 -13.441 1.00 40.81 202 ASP A O 1
ATOM 1558 N N . ASP A 1 203 ? 1.887 39.779 -11.294 1.00 40.78 203 ASP A N 1
ATOM 1559 C CA . ASP A 1 203 ? 1.752 41.194 -10.918 1.00 40.78 203 ASP A CA 1
ATOM 1560 C C . ASP A 1 203 ? 1.625 41.325 -9.394 1.00 40.78 203 ASP A C 1
ATOM 1562 O O . ASP A 1 203 ? 0.535 41.382 -8.817 1.00 40.78 203 ASP A O 1
ATOM 1566 N N . ARG A 1 204 ? 2.764 41.282 -8.692 1.00 39.62 204 ARG A N 1
ATOM 1567 C CA . ARG A 1 204 ? 2.828 41.747 -7.296 1.00 39.62 204 ARG A CA 1
ATOM 1568 C C . ARG A 1 204 ? 4.197 42.261 -6.858 1.00 39.62 204 ARG A C 1
ATOM 1570 O O . ARG A 1 204 ? 4.542 42.228 -5.679 1.00 39.62 204 ARG A O 1
ATOM 1577 N N . LEU A 1 205 ? 4.952 42.825 -7.800 1.00 47.50 205 LEU A N 1
ATOM 1578 C CA . LEU A 1 205 ? 6.088 43.693 -7.497 1.00 47.50 205 LEU A CA 1
ATOM 1579 C C . LEU A 1 205 ? 5.598 45.136 -7.298 1.00 47.50 205 LEU A C 1
ATOM 1581 O O . LEU A 1 205 ? 5.695 45.973 -8.192 1.00 47.50 205 LEU A O 1
ATOM 1585 N N . ARG A 1 206 ? 5.095 45.449 -6.095 1.00 38.09 206 ARG A N 1
ATOM 1586 C CA . ARG A 1 206 ? 5.055 46.834 -5.589 1.00 38.09 206 ARG A CA 1
ATOM 1587 C C . ARG A 1 206 ? 5.057 46.899 -4.051 1.00 38.09 206 ARG A C 1
ATOM 1589 O O . ARG A 1 206 ? 4.017 47.030 -3.422 1.00 38.09 206 ARG A O 1
ATOM 1596 N N . SER A 1 207 ? 6.276 46.915 -3.507 1.00 40.00 207 SER A N 1
ATOM 1597 C CA . SER A 1 207 ? 6.709 47.690 -2.325 1.00 40.00 207 SER A CA 1
ATOM 1598 C C . SER A 1 207 ? 6.241 47.302 -0.897 1.00 40.00 207 SER A C 1
ATOM 1600 O O . SER A 1 207 ? 5.269 46.575 -0.727 1.00 40.00 207 SER A O 1
ATOM 1602 N N . PRO A 1 208 ? 7.008 47.716 0.144 1.00 46.06 208 PRO A N 1
ATOM 1603 C CA . PRO A 1 208 ? 7.379 46.859 1.274 1.00 46.06 208 PRO A CA 1
ATOM 1604 C C . PRO A 1 208 ? 6.652 47.191 2.586 1.00 46.06 208 PRO A C 1
ATOM 1606 O O . PRO A 1 208 ? 6.282 48.335 2.833 1.00 46.06 208 PRO A O 1
ATOM 1609 N N . VAL A 1 209 ? 6.549 46.210 3.488 1.00 33.97 209 VAL A N 1
ATOM 1610 C CA . VAL A 1 209 ? 6.329 46.457 4.921 1.00 33.97 209 VAL A CA 1
ATOM 1611 C C . VAL A 1 209 ? 6.986 45.333 5.730 1.00 33.97 209 VAL A C 1
ATOM 1613 O O . VAL A 1 209 ? 6.640 44.163 5.588 1.00 33.97 209 VAL A O 1
ATOM 1616 N N . SER A 1 210 ? 7.979 45.685 6.548 1.00 45.69 210 SER A N 1
ATOM 1617 C CA . SER A 1 210 ? 8.593 44.790 7.539 1.00 45.69 210 SER A CA 1
ATOM 1618 C C . SER A 1 210 ? 7.732 44.733 8.800 1.00 45.69 210 SER A C 1
ATOM 1620 O O . SER A 1 210 ? 7.245 45.777 9.239 1.00 45.69 210 SER A O 1
ATOM 1622 N N . PRO A 1 211 ? 7.617 43.563 9.452 1.00 39.81 211 PRO A N 1
ATOM 1623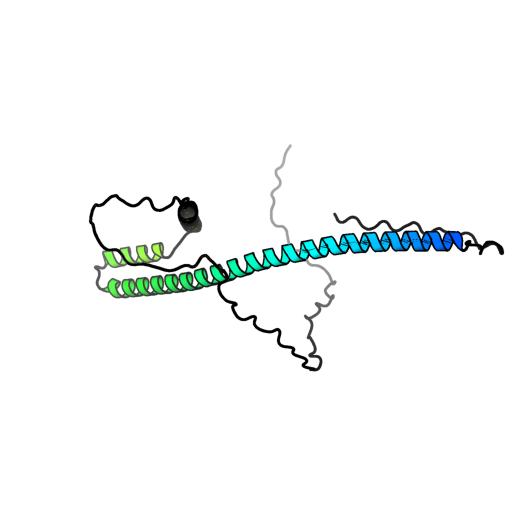 C CA . PRO A 1 211 ? 7.376 43.545 10.896 1.00 39.81 211 PRO A CA 1
ATOM 1624 C C . PRO A 1 211 ? 8.392 42.691 11.680 1.00 39.81 211 PRO A C 1
ATOM 1626 O O . PRO A 1 211 ? 8.368 41.467 11.643 1.00 39.81 211 PRO A O 1
ATOM 1629 N N . GLY A 1 212 ? 9.240 43.396 12.437 1.00 37.50 212 GLY A N 1
ATOM 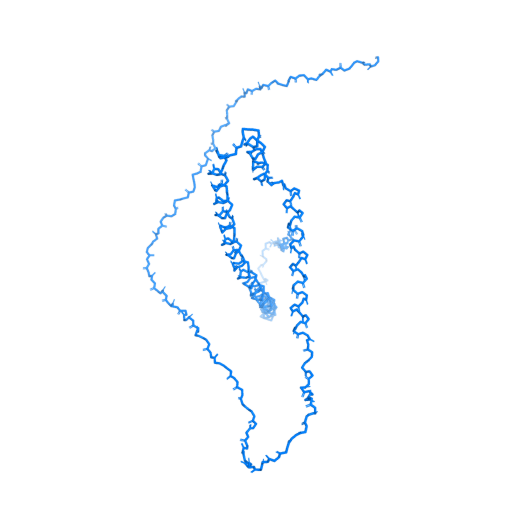1630 C CA . GLY A 1 212 ? 9.556 43.154 13.853 1.00 37.50 212 GLY A CA 1
ATOM 1631 C C . GLY A 1 212 ? 10.001 41.765 14.318 1.00 37.50 212 GLY A C 1
ATOM 1632 O O . GLY A 1 212 ? 9.193 41.007 14.852 1.00 37.50 212 GLY A O 1
ATOM 1633 N N . GLU A 1 213 ? 11.314 41.527 14.325 1.00 36.09 213 GLU A N 1
ATOM 1634 C CA . GLU A 1 213 ? 11.928 40.564 15.244 1.00 36.09 213 GLU A CA 1
ATOM 1635 C C . GLU A 1 213 ? 11.898 41.120 16.675 1.00 36.09 213 GLU A C 1
ATOM 1637 O O . GLU A 1 213 ? 12.520 42.131 17.008 1.00 36.09 213 GLU A O 1
ATOM 1642 N N . LYS A 1 214 ? 11.135 40.449 17.537 1.00 42.91 214 LYS A N 1
ATOM 1643 C CA . LYS A 1 214 ? 11.083 40.686 18.976 1.00 42.91 214 LYS A CA 1
ATOM 1644 C C . LYS A 1 214 ? 12.025 39.706 19.685 1.00 42.91 214 LYS A C 1
ATOM 1646 O O . LYS A 1 214 ? 11.847 38.501 19.583 1.00 42.91 214 LYS A O 1
ATOM 1651 N N . TYR A 1 215 ? 12.932 40.284 20.477 1.00 41.31 215 TYR A N 1
ATOM 1652 C CA . TYR A 1 215 ? 13.674 39.702 21.606 1.00 41.31 215 TYR A CA 1
ATOM 1653 C C . TYR A 1 215 ? 14.792 38.679 21.320 1.00 41.31 215 TYR A C 1
ATOM 1655 O O . TYR A 1 215 ? 14.574 37.474 21.255 1.00 41.31 215 TYR A O 1
ATOM 1663 N N . ARG A 1 216 ? 16.041 39.163 21.392 1.00 45.69 216 ARG A N 1
ATOM 1664 C CA . ARG A 1 216 ? 17.173 38.404 21.950 1.00 45.69 216 ARG A CA 1
ATOM 1665 C C . ARG A 1 216 ? 17.985 39.326 22.878 1.00 45.69 216 ARG A C 1
ATOM 1667 O O . ARG A 1 216 ? 18.454 40.360 22.406 1.00 45.69 216 ARG A O 1
ATOM 1674 N N . PRO A 1 217 ? 18.139 39.018 24.179 1.00 50.00 217 PRO A N 1
ATOM 1675 C CA . PRO A 1 217 ? 18.924 39.850 25.086 1.00 50.00 217 PRO A CA 1
ATOM 1676 C C . PRO A 1 217 ? 20.430 39.635 24.854 1.00 50.00 217 PRO A C 1
ATOM 1678 O O . PRO A 1 217 ? 20.887 38.501 24.706 1.00 50.00 217 PRO A O 1
ATOM 1681 N N . ARG A 1 218 ? 21.194 40.735 24.803 1.00 39.59 218 ARG A N 1
ATOM 1682 C CA . ARG A 1 218 ? 22.667 40.744 24.816 1.00 39.59 218 ARG A CA 1
ATOM 1683 C C . ARG A 1 218 ? 23.172 40.471 26.237 1.00 39.59 218 ARG A C 1
ATOM 1685 O O . ARG A 1 218 ? 22.787 41.194 27.152 1.00 39.59 218 ARG A O 1
ATOM 1692 N N . SER A 1 219 ? 24.077 39.505 26.391 1.00 47.75 219 SER A N 1
ATOM 1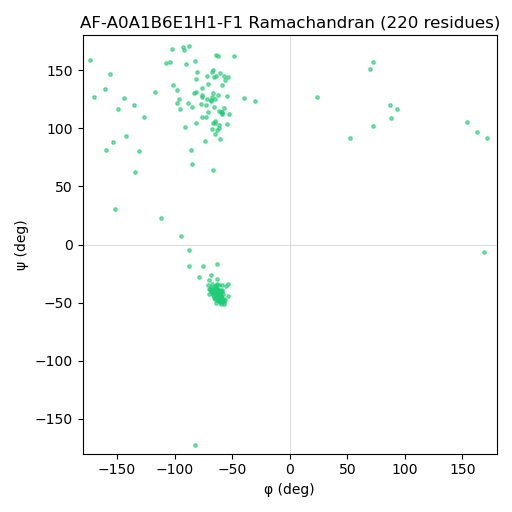693 C CA . SER A 1 219 ? 25.027 39.469 27.513 1.00 47.75 219 SER A CA 1
ATOM 1694 C C . SER A 1 219 ? 26.096 40.555 27.332 1.00 47.75 219 SER A C 1
ATOM 1696 O O . SER A 1 219 ? 26.495 40.796 26.187 1.00 47.75 219 SER A O 1
ATOM 1698 N N . PRO A 1 220 ? 26.595 41.179 28.410 1.00 57.28 220 PRO A N 1
ATOM 1699 C CA . PRO A 1 220 ? 27.820 41.965 28.377 1.00 57.28 220 PRO A CA 1
ATOM 1700 C C . PRO A 1 220 ? 28.996 41.165 28.960 1.00 57.28 220 PRO A C 1
ATOM 1702 O O . PRO A 1 220 ? 28.828 40.527 29.991 1.00 57.28 220 PRO A O 1
ATOM 1705 N N . GLU A 1 221 ? 30.164 41.221 28.321 1.00 40.22 221 GLU A N 1
ATOM 1706 C CA . GLU A 1 221 ? 31.494 41.107 28.954 1.00 40.22 221 GLU A CA 1
ATOM 1707 C C . GLU A 1 221 ? 32.582 41.387 27.895 1.00 40.22 221 GLU A C 1
ATOM 1709 O O . GLU A 1 221 ? 32.308 41.196 26.701 1.00 40.22 221 GLU A O 1
ATOM 1714 N N . PRO A 1 222 ? 33.820 41.755 28.275 1.00 63.28 222 PRO A N 1
ATOM 1715 C CA . PRO A 1 222 ? 34.316 42.197 29.585 1.00 63.28 222 PRO A CA 1
ATOM 1716 C C . PRO A 1 222 ? 34.608 43.709 29.668 1.00 63.28 222 PRO A C 1
ATOM 1718 O O . PRO A 1 222 ? 34.648 44.384 28.614 1.00 63.28 222 PRO A O 1
#

Solvent-accessible surface area (backbone atoms only — not comparable to full-atom values): 14937 Å² total; per-residue (Å²): 137,85,84,74,84,81,75,75,81,79,81,85,74,76,85,83,68,98,80,74,91,66,80,48,71,66,61,55,50,51,50,53,51,51,52,49,52,51,49,51,52,52,50,52,53,49,51,55,50,51,56,50,51,54,51,54,51,53,52,50,50,52,52,50,53,53,50,52,55,48,51,50,53,52,50,53,51,52,54,51,52,52,52,49,52,53,51,52,53,51,52,50,63,68,51,40,83,79,47,57,76,73,55,35,56,53,50,54,54,50,54,56,52,70,72,59,78,48,74,69,59,52,52,53,51,52,53,52,52,50,55,50,52,51,53,51,52,52,51,56,51,54,66,68,61,59,72,88,67,77,87,77,73,81,93,72,93,83,85,90,87,92,83,82,87,80,91,85,86,91,84,88,83,85,85,88,79,86,78,84,70,86,74,85,74,92,68,92,79,82,92,78,85,78,84,72,81,86,79,82,78,92,80,82,92,74,86,89,82,89,84,81,92,79,87,82,87,81,85,88,84,134

Sequence (222 aa):
MYSAPARHPAAGGAPPQPGQLKFTIAETCERIKEEFNFLQAQYHSLKLECEKLASEKTEMQRHYVMYYEMSYGLNVEMHKQTEIAKRLNAIIAQVLPFLAQEHQQQVATAVERAKQVTMTELNAIIGQQQQQGLQQLLQQMHAQQLPHGPPGLPMGPHPAGPGAGLLGFPGGNPPPHPLLKAAELHGARDPVELKGPPSLSDDRLRSPVSPGEKYRPRSPEP

Radius of gyration: 39.5 Å; Cα contacts (8 Å, |Δi|>4): 8; chains: 1; bounding box: 68×112×96 Å

InterPro domains:
  IPR005617 Groucho/TLE, N-terminal Q-rich domain [PF03920] (21-133)
  IPR009146 Groucho/transducin-like enhancer [PTHR10814] (14-162)

Foldseek 3Di:
DDDDPDDDDDPPDDDDDPPPPCPDPVNVVVVVVVVVVVVVVVVVVVVVVVVVVVVVVVVVVVVVVVVVVVVVVVVVVVVVVVVVLVVVVVVLVVCLVVDDPVVSVVSVVVNVVVPDDDPVNVVVVVVVVVVVVVVVVVVVVVVVPPPPPDDPDDDDDDDDDDDDDDDDDDDDDDDDDDDPDDDDDPDDDDDDDDDDDDDDDPDDPDDDDDDDDDDDDDDDDD